Protein AF-A0A524P9Q2-F1 (afdb_monomer)

Structure (mmCIF, N/CA/C/O backbone):
data_AF-A0A524P9Q2-F1
#
_entry.id   AF-A0A524P9Q2-F1
#
loop_
_atom_site.group_PDB
_atom_site.id
_atom_site.type_symbol
_atom_site.label_atom_id
_atom_site.label_alt_id
_atom_site.label_comp_id
_atom_site.label_asym_id
_atom_site.label_entity_id
_atom_site.label_seq_id
_atom_site.pdbx_PDB_ins_code
_atom_site.Cartn_x
_atom_site.Cartn_y
_atom_site.Cartn_z
_atom_site.occupancy
_atom_site.B_iso_or_equiv
_atom_site.auth_seq_id
_atom_site.auth_comp_id
_atom_site.auth_asym_id
_atom_site.auth_atom_id
_atom_site.pdbx_PDB_model_num
ATOM 1 N N . PRO A 1 1 ? -9.887 -19.545 -2.417 1.00 78.69 1 PRO A N 1
ATOM 2 C CA . PRO A 1 1 ? -9.960 -19.548 -3.900 1.00 78.69 1 PRO A CA 1
ATOM 3 C C . PRO A 1 1 ? -8.885 -18.604 -4.446 1.00 78.69 1 PRO A C 1
ATOM 5 O O . PRO A 1 1 ? -8.629 -17.582 -3.814 1.00 78.69 1 PRO A O 1
ATOM 8 N N . LEU A 1 2 ? -8.235 -18.970 -5.552 1.00 91.75 2 LEU A N 1
ATOM 9 C CA . LEU A 1 2 ? -7.327 -18.085 -6.282 1.00 91.75 2 LEU A CA 1
ATOM 10 C C . LEU A 1 2 ? -8.099 -17.482 -7.450 1.00 91.75 2 LEU A C 1
ATOM 12 O O . LEU A 1 2 ? -8.771 -18.212 -8.173 1.00 91.75 2 LEU A O 1
ATOM 16 N N . GLU A 1 3 ? -7.975 -16.174 -7.633 1.00 94.44 3 GLU A N 1
ATOM 17 C CA . GLU A 1 3 ? -8.608 -15.474 -8.738 1.00 94.44 3 GLU A CA 1
ATOM 18 C C . GLU A 1 3 ? -7.619 -14.551 -9.427 1.00 94.44 3 GLU A C 1
ATOM 20 O O . GLU A 1 3 ? -6.845 -13.844 -8.778 1.00 94.44 3 GLU A O 1
ATOM 25 N N . VAL A 1 4 ? -7.644 -14.587 -10.755 1.00 96.25 4 VAL A N 1
ATOM 26 C CA . VAL A 1 4 ? -6.737 -13.836 -11.614 1.00 96.25 4 VAL A CA 1
ATOM 27 C C . VAL A 1 4 ? -7.559 -12.797 -12.363 1.00 96.25 4 VAL A C 1
ATOM 29 O O . VAL A 1 4 ? -8.517 -13.135 -13.051 1.00 96.25 4 VAL A O 1
ATOM 32 N N . ILE A 1 5 ? -7.183 -11.527 -12.216 1.00 96.12 5 ILE A N 1
ATOM 33 C CA . ILE A 1 5 ? -7.813 -10.410 -12.921 1.00 96.12 5 ILE A CA 1
ATOM 34 C C . ILE A 1 5 ? -6.785 -9.808 -13.865 1.00 96.12 5 ILE A C 1
ATOM 36 O O . ILE A 1 5 ? -5.793 -9.221 -13.426 1.00 96.12 5 ILE A O 1
ATOM 40 N N . GLU A 1 6 ? -7.043 -9.926 -15.160 1.00 96.38 6 GLU A N 1
ATOM 41 C CA . GLU A 1 6 ? -6.137 -9.456 -16.199 1.00 96.38 6 GLU A CA 1
ATOM 42 C C . GLU A 1 6 ? -6.603 -8.118 -16.771 1.00 96.38 6 GLU A C 1
ATOM 44 O O . GLU A 1 6 ? -7.793 -7.856 -16.954 1.00 96.38 6 GLU A O 1
ATOM 49 N N . HIS A 1 7 ? -5.647 -7.232 -17.051 1.00 96.06 7 HIS A N 1
ATOM 50 C CA . HIS A 1 7 ? -5.911 -6.025 -17.828 1.00 96.06 7 HIS A CA 1
ATOM 51 C C . HIS A 1 7 ? -5.459 -6.269 -19.267 1.00 96.06 7 HIS A C 1
ATOM 53 O O . HIS A 1 7 ? -4.338 -6.736 -19.455 1.00 96.06 7 HIS A O 1
ATOM 59 N N . PRO A 1 8 ? -6.247 -5.871 -20.283 1.00 95.62 8 PRO A N 1
ATOM 60 C CA . PRO A 1 8 ? -5.877 -6.078 -21.688 1.00 95.62 8 PRO A CA 1
ATOM 61 C C . PRO A 1 8 ? -4.611 -5.307 -22.090 1.00 95.62 8 PRO A C 1
ATOM 63 O O . PRO A 1 8 ? -3.964 -5.625 -23.080 1.00 95.62 8 PRO A O 1
ATOM 66 N N . VAL A 1 9 ? -4.252 -4.275 -21.321 1.00 95.38 9 VAL A N 1
ATOM 67 C CA . VAL A 1 9 ? -3.035 -3.481 -21.494 1.00 95.38 9 VAL A CA 1
ATOM 68 C C . VAL A 1 9 ? -2.403 -3.200 -20.134 1.00 95.38 9 VAL A C 1
ATOM 70 O O . VAL A 1 9 ? -3.097 -3.123 -19.119 1.00 95.38 9 VAL A O 1
ATOM 73 N N . ASN A 1 10 ? -1.087 -2.982 -20.094 1.00 93.50 10 ASN A N 1
ATOM 74 C CA . ASN A 1 10 ? -0.401 -2.610 -18.857 1.00 93.50 10 ASN A CA 1
ATOM 75 C C . ASN A 1 10 ? -0.833 -1.205 -18.393 1.00 93.50 10 ASN A C 1
ATOM 77 O O . ASN A 1 10 ? -0.477 -0.196 -19.001 1.00 93.50 10 ASN A O 1
ATOM 81 N N . ARG A 1 11 ? -1.579 -1.138 -17.284 1.00 92.88 11 ARG A N 1
ATOM 82 C CA . ARG A 1 11 ? -2.085 0.115 -16.688 1.00 92.88 11 ARG A CA 1
ATOM 83 C C . ARG A 1 11 ? -1.245 0.620 -15.508 1.00 92.88 11 ARG A C 1
ATOM 85 O O . ARG A 1 11 ? -1.635 1.593 -14.857 1.00 92.88 11 ARG A O 1
ATOM 92 N N . GLY A 1 12 ? -0.111 -0.019 -15.230 1.00 91.56 12 GLY A N 1
ATOM 93 C CA . GLY A 1 12 ? 0.761 0.273 -14.095 1.00 91.56 12 GLY A CA 1
ATOM 94 C C . GLY A 1 12 ? 0.307 -0.357 -12.773 1.00 91.56 12 GLY A C 1
ATOM 95 O O . GLY A 1 12 ? -0.855 -0.723 -12.585 1.00 91.56 12 GLY A O 1
ATOM 96 N N . VAL A 1 13 ? 1.253 -0.459 -11.833 1.00 91.19 13 VAL A N 1
ATOM 97 C CA . VAL A 1 13 ? 1.064 -1.128 -10.532 1.00 91.19 13 VAL A CA 1
ATOM 98 C C . VAL A 1 13 ? -0.076 -0.530 -9.701 1.00 91.19 13 VAL A C 1
ATOM 100 O O . VAL A 1 13 ? -0.860 -1.270 -9.119 1.00 91.19 13 VAL A O 1
ATOM 103 N N . GLY A 1 14 ? -0.239 0.794 -9.692 1.00 92.62 14 GLY A N 1
ATOM 104 C CA . GLY A 1 14 ? -1.321 1.451 -8.956 1.00 92.62 14 GLY A CA 1
ATOM 105 C C . GLY A 1 14 ? -2.706 1.087 -9.498 1.00 92.62 14 GLY A C 1
ATOM 106 O O . GLY A 1 14 ? -3.641 0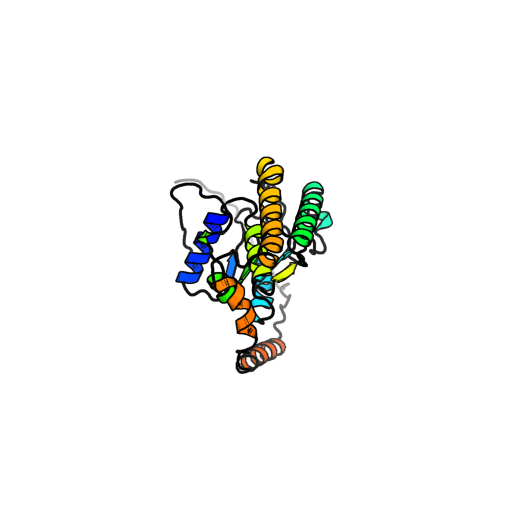.910 -8.716 1.00 92.62 14 GLY A O 1
ATOM 107 N N . SER A 1 15 ? -2.841 0.895 -10.816 1.00 94.44 15 SER A N 1
ATOM 108 C CA . SER A 1 15 ? -4.092 0.413 -11.426 1.00 94.44 15 SER A CA 1
ATOM 109 C C . SER A 1 15 ? -4.378 -1.051 -11.085 1.00 94.44 15 SER A C 1
ATOM 111 O O . SER A 1 15 ? -5.534 -1.403 -10.841 1.00 94.44 15 SER A O 1
ATOM 113 N N . ALA A 1 16 ? -3.347 -1.900 -11.048 1.00 95.19 16 ALA A N 1
ATOM 114 C CA . ALA A 1 16 ? -3.485 -3.302 -10.653 1.00 95.19 16 ALA A CA 1
ATOM 115 C C . ALA A 1 16 ? -3.962 -3.417 -9.195 1.00 95.19 16 ALA A C 1
ATOM 117 O O . ALA A 1 16 ? -4.980 -4.053 -8.928 1.00 95.19 16 ALA A O 1
ATOM 118 N N . ILE A 1 17 ? -3.316 -2.694 -8.271 1.00 94.62 17 ILE A N 1
ATOM 119 C CA . ILE A 1 17 ? -3.722 -2.653 -6.857 1.00 94.62 17 ILE A CA 1
ATOM 120 C C . ILE A 1 17 ? -5.132 -2.085 -6.691 1.00 94.62 17 ILE A C 1
ATOM 122 O O . ILE A 1 17 ? -5.939 -2.645 -5.957 1.00 94.62 17 ILE A O 1
ATOM 126 N N . THR A 1 18 ? -5.464 -1.017 -7.417 1.00 95.38 18 THR A N 1
ATOM 127 C CA . THR A 1 18 ? -6.823 -0.455 -7.435 1.00 95.38 18 THR A CA 1
ATOM 128 C C . THR A 1 18 ? -7.866 -1.502 -7.826 1.00 95.38 18 THR A C 1
ATOM 130 O O . THR A 1 18 ? -8.918 -1.598 -7.196 1.00 95.38 18 THR A O 1
ATOM 133 N N . THR A 1 19 ? -7.569 -2.307 -8.847 1.00 96.56 19 THR A N 1
ATOM 134 C CA . THR A 1 19 ? -8.470 -3.365 -9.317 1.00 96.56 19 THR A CA 1
ATOM 135 C C . THR A 1 19 ? -8.653 -4.437 -8.248 1.00 96.56 19 THR A C 1
ATOM 137 O O . THR A 1 19 ? -9.789 -4.753 -7.908 1.00 96.56 19 THR A O 1
ATOM 140 N N . GLY A 1 20 ? -7.561 -4.917 -7.643 1.00 95.62 20 GLY A N 1
ATOM 141 C CA . GLY A 1 20 ? -7.621 -5.897 -6.555 1.00 95.62 20 GLY A CA 1
ATOM 142 C C . GLY A 1 20 ? -8.386 -5.387 -5.328 1.00 95.62 20 GLY A C 1
ATOM 143 O O . GLY A 1 20 ? -9.218 -6.101 -4.777 1.00 95.62 20 GLY A O 1
ATOM 144 N N . CYS A 1 21 ? -8.187 -4.126 -4.933 1.00 95.06 21 CYS A N 1
ATOM 145 C CA . CYS A 1 21 ? -8.923 -3.517 -3.822 1.00 95.06 21 CYS A CA 1
ATOM 146 C C . CYS A 1 21 ? -10.428 -3.400 -4.105 1.00 95.06 21 CYS A C 1
ATOM 148 O O . CYS A 1 21 ? -11.240 -3.663 -3.218 1.00 95.06 21 CYS A O 1
ATOM 150 N N . ARG A 1 22 ? -10.811 -3.022 -5.331 1.00 95.25 22 ARG A N 1
ATOM 151 C CA . ARG A 1 22 ? -12.218 -2.985 -5.765 1.00 95.25 22 ARG A CA 1
ATOM 152 C C . ARG A 1 22 ? -12.836 -4.371 -5.789 1.00 95.25 22 ARG A C 1
ATOM 154 O O . ARG A 1 22 ? -13.966 -4.542 -5.343 1.00 95.25 22 ARG A O 1
ATOM 161 N N . TYR A 1 23 ? -12.078 -5.350 -6.261 1.00 96.19 23 TYR A N 1
ATOM 162 C CA . TYR A 1 23 ? -12.530 -6.724 -6.286 1.00 96.19 23 TYR A CA 1
ATOM 163 C C . TYR A 1 23 ? -12.756 -7.270 -4.870 1.00 96.19 23 TYR A C 1
ATOM 165 O O . TYR A 1 23 ? -13.844 -7.745 -4.553 1.00 96.19 23 TYR A O 1
ATOM 173 N N . ALA A 1 24 ? -11.801 -7.059 -3.962 1.00 95.06 24 ALA A N 1
ATOM 174 C CA . ALA A 1 24 ? -11.952 -7.419 -2.554 1.00 95.06 24 ALA A CA 1
ATOM 175 C C . ALA A 1 24 ? -13.161 -6.730 -1.889 1.00 95.06 24 ALA A C 1
ATOM 177 O O . ALA A 1 24 ? -13.838 -7.339 -1.063 1.00 95.06 24 ALA A O 1
ATOM 178 N N . LEU A 1 25 ? -13.463 -5.477 -2.257 1.00 93.56 25 LEU A N 1
ATOM 179 C CA . LEU A 1 25 ? -14.685 -4.794 -1.820 1.00 93.56 25 LEU A CA 1
ATOM 180 C C . LEU A 1 25 ? -15.955 -5.472 -2.345 1.00 93.56 25 LEU A C 1
ATOM 182 O O . LEU A 1 25 ? -16.906 -5.616 -1.580 1.00 93.56 25 LEU A O 1
ATOM 186 N N . SER A 1 26 ? -15.972 -5.902 -3.610 1.00 95.31 26 SER A N 1
ATOM 187 C CA . SER A 1 26 ? -17.121 -6.603 -4.202 1.00 95.31 26 SER A CA 1
ATOM 188 C C . SER A 1 26 ? -17.393 -7.961 -3.547 1.00 95.31 26 SER A C 1
ATOM 190 O O . SER A 1 26 ? -18.548 -8.343 -3.399 1.00 95.31 26 SER A O 1
ATOM 192 N N . LEU A 1 27 ? -16.346 -8.624 -3.046 1.00 95.62 27 LEU A N 1
ATOM 193 C CA . LEU A 1 27 ? -16.442 -9.845 -2.237 1.00 95.62 27 LEU A CA 1
ATOM 194 C C . LEU A 1 27 ? -16.864 -9.594 -0.782 1.00 95.62 27 LEU A C 1
ATOM 196 O O . LEU A 1 27 ? -17.034 -10.531 -0.009 1.00 95.62 27 LEU A O 1
ATOM 200 N N . GLY A 1 28 ? -16.987 -8.330 -0.380 1.00 95.25 28 GLY A N 1
ATOM 201 C CA . GLY A 1 28 ? -17.350 -7.950 0.975 1.00 95.25 28 GLY A CA 1
ATOM 202 C C . GLY A 1 28 ? -16.225 -8.067 2.008 1.00 95.25 28 GLY A C 1
ATOM 203 O O . GLY A 1 28 ? -16.514 -8.044 3.200 1.00 95.25 28 GLY A O 1
ATOM 204 N N . ALA A 1 29 ? -14.957 -8.145 1.590 1.00 96.12 29 ALA A N 1
ATOM 205 C CA . ALA A 1 29 ? -13.832 -8.399 2.489 1.00 96.12 29 ALA A CA 1
ATOM 206 C C . ALA A 1 29 ? -13.620 -7.288 3.540 1.00 96.12 29 ALA A C 1
ATOM 208 O O . ALA A 1 29 ? -13.353 -6.125 3.202 1.00 96.12 29 ALA A O 1
ATOM 209 N N . ASP A 1 30 ? -13.618 -7.664 4.821 1.00 96.38 30 ASP A N 1
ATOM 210 C CA . ASP A 1 30 ? -13.391 -6.747 5.947 1.00 96.38 30 ASP A CA 1
ATOM 211 C C . A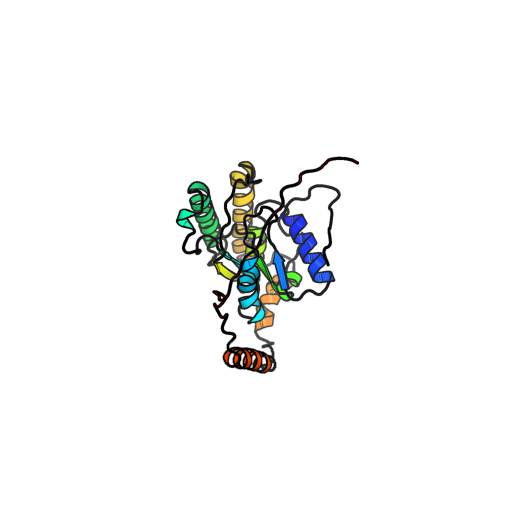SP A 1 30 ? -11.973 -6.174 5.971 1.00 96.38 30 ASP A C 1
ATOM 213 O O . ASP A 1 30 ? -11.768 -4.990 6.239 1.00 96.38 30 ASP A O 1
ATOM 217 N N . PHE A 1 31 ? -10.985 -6.979 5.591 1.00 97.38 31 PHE A N 1
ATOM 218 C CA . PHE A 1 31 ? -9.584 -6.582 5.510 1.00 97.38 31 PHE A CA 1
ATOM 219 C C . PHE A 1 31 ? -9.016 -6.954 4.143 1.00 97.38 31 PHE A C 1
ATOM 221 O O . PHE A 1 31 ? -9.429 -7.927 3.521 1.00 97.38 31 PHE A O 1
ATOM 228 N N . THR A 1 32 ? -8.090 -6.146 3.638 1.00 97.00 32 THR A N 1
ATOM 229 C CA . THR A 1 32 ? -7.342 -6.458 2.413 1.00 97.00 32 THR A CA 1
ATOM 230 C C . THR A 1 32 ? -5.888 -6.140 2.653 1.00 97.00 32 THR A C 1
ATOM 232 O O . THR A 1 32 ? -5.580 -5.062 3.161 1.00 97.00 32 THR A O 1
ATOM 235 N N . ALA A 1 33 ? -5.020 -7.064 2.262 1.00 96.81 33 ALA A N 1
ATOM 236 C CA . ALA A 1 33 ? -3.591 -6.844 2.211 1.00 96.81 33 ALA A CA 1
ATOM 237 C C . ALA A 1 33 ? -3.119 -6.769 0.759 1.00 96.81 33 ALA A C 1
ATOM 239 O O . ALA A 1 33 ? -3.685 -7.401 -0.131 1.00 96.81 33 ALA A O 1
ATOM 240 N N . VAL A 1 34 ? -2.083 -5.976 0.539 1.00 95.56 34 VAL A N 1
ATOM 241 C CA . VAL A 1 34 ? -1.361 -5.878 -0.722 1.00 95.56 34 VAL A CA 1
ATOM 242 C C . VAL A 1 34 ? 0.055 -6.343 -0.451 1.00 95.56 34 VAL A C 1
ATOM 244 O O . VAL A 1 34 ? 0.725 -5.793 0.420 1.00 95.56 34 VAL A O 1
ATOM 247 N N . MET A 1 35 ? 0.497 -7.338 -1.209 1.00 93.81 35 MET A N 1
ATOM 248 C CA . MET A 1 35 ? 1.850 -7.875 -1.175 1.00 93.81 35 MET A CA 1
ATOM 249 C C . MET A 1 35 ? 2.338 -7.993 -2.618 1.00 93.81 35 MET A C 1
ATOM 251 O O . MET A 1 35 ? 1.602 -8.465 -3.486 1.00 93.81 35 MET A O 1
ATOM 255 N N . ALA A 1 36 ? 3.544 -7.503 -2.896 1.00 88.75 36 ALA A N 1
ATOM 256 C CA . ALA A 1 36 ? 4.131 -7.612 -4.225 1.00 88.75 36 ALA A CA 1
ATOM 257 C C . ALA A 1 36 ? 4.572 -9.059 -4.495 1.00 88.75 36 ALA A C 1
ATOM 259 O O . ALA A 1 36 ? 5.037 -9.751 -3.594 1.00 88.75 36 ALA A O 1
ATOM 260 N N . ALA A 1 37 ? 4.453 -9.497 -5.749 1.00 86.12 37 ALA A N 1
ATOM 261 C CA . ALA A 1 37 ? 4.836 -10.844 -6.176 1.00 86.12 37 ALA A CA 1
ATOM 262 C C . ALA A 1 37 ? 6.330 -10.969 -6.553 1.00 86.12 37 ALA A C 1
ATOM 264 O O . ALA A 1 37 ? 6.707 -11.899 -7.253 1.00 86.12 37 ALA A O 1
ATOM 265 N N . ASP A 1 38 ? 7.177 -10.027 -6.126 1.00 83.50 38 ASP A N 1
ATOM 266 C CA . ASP A 1 38 ? 8.617 -9.982 -6.432 1.00 83.50 38 ASP A CA 1
ATOM 267 C C . ASP A 1 38 ? 9.489 -10.653 -5.358 1.00 83.50 38 ASP A C 1
ATOM 269 O O . ASP A 1 38 ? 10.688 -10.403 -5.292 1.00 83.50 38 ASP A O 1
ATOM 273 N N . GLY A 1 39 ? 8.876 -11.428 -4.458 1.00 82.19 39 GLY A N 1
ATOM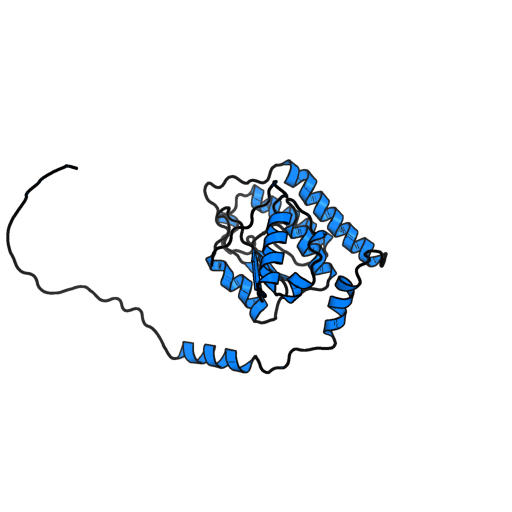 274 C CA . GLY A 1 39 ? 9.582 -12.176 -3.417 1.00 82.19 39 GLY A CA 1
ATOM 275 C C . GLY A 1 39 ? 10.245 -11.323 -2.328 1.00 82.19 39 GLY A C 1
ATOM 276 O O . GLY A 1 39 ? 10.901 -11.881 -1.455 1.00 82.19 39 GLY A O 1
ATOM 277 N N . GLN A 1 40 ? 10.083 -9.992 -2.327 1.00 83.06 40 GLN A N 1
ATOM 278 C CA . GLN A 1 40 ? 10.791 -9.105 -1.386 1.00 83.06 40 GLN A CA 1
ATOM 279 C C . GLN A 1 40 ? 10.087 -8.913 -0.034 1.00 83.06 40 GLN A C 1
ATOM 281 O O . GLN A 1 40 ? 10.603 -8.211 0.844 1.00 83.06 40 GLN A O 1
ATOM 286 N N . MET A 1 41 ? 8.901 -9.499 0.131 1.0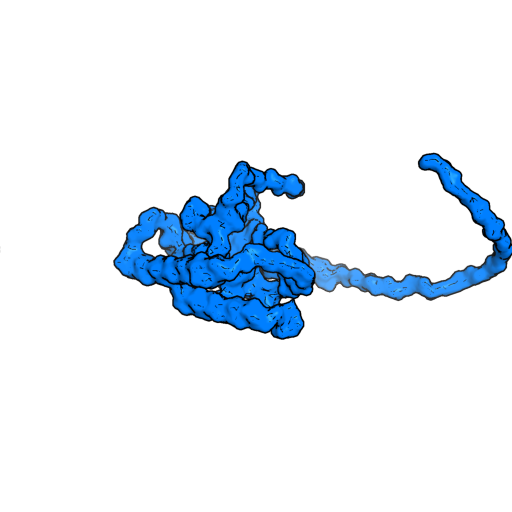0 87.75 41 MET A N 1
ATOM 287 C CA . MET A 1 41 ? 8.040 -9.369 1.307 1.00 87.75 41 MET A CA 1
ATOM 288 C C . MET A 1 41 ? 7.779 -10.756 1.892 1.00 87.75 41 MET A C 1
ATOM 290 O O . MET A 1 41 ? 7.359 -11.646 1.157 1.00 87.75 41 MET A O 1
ATOM 294 N N . ASP A 1 42 ? 8.016 -10.938 3.193 1.00 90.38 42 ASP A N 1
ATOM 295 C CA . ASP A 1 42 ? 7.764 -12.213 3.873 1.00 90.38 42 ASP A CA 1
ATOM 296 C C . ASP A 1 42 ? 6.251 -12.382 4.136 1.00 90.38 42 ASP A C 1
ATOM 298 O O . ASP A 1 42 ? 5.662 -11.596 4.889 1.00 90.38 42 ASP A O 1
ATOM 302 N N . PRO A 1 43 ? 5.573 -13.392 3.555 1.00 91.88 43 PRO A N 1
ATOM 303 C CA . PRO A 1 43 ? 4.149 -13.622 3.805 1.00 91.88 43 PRO A CA 1
ATOM 304 C C . PRO A 1 43 ? 3.834 -13.867 5.289 1.00 91.88 43 PRO A C 1
ATOM 306 O O . PRO A 1 43 ? 2.716 -13.599 5.733 1.00 91.88 43 PRO A O 1
ATOM 309 N N . SER A 1 44 ? 4.823 -14.314 6.070 1.00 94.19 44 SER A N 1
ATOM 310 C CA . SER A 1 44 ? 4.702 -14.565 7.510 1.00 94.19 44 SER A CA 1
ATOM 311 C C . SER A 1 44 ? 4.488 -13.289 8.328 1.00 94.19 44 SER A C 1
ATOM 313 O O . SER A 1 44 ? 4.041 -13.377 9.469 1.00 94.19 44 SER A O 1
ATOM 315 N N . ASP A 1 45 ? 4.743 -12.108 7.754 1.00 94.19 45 ASP A N 1
ATOM 316 C CA . ASP A 1 45 ? 4.476 -10.821 8.404 1.00 94.19 45 ASP A CA 1
ATOM 317 C C . ASP A 1 45 ? 2.993 -10.407 8.320 1.00 94.19 45 ASP A C 1
ATOM 319 O O . ASP A 1 45 ? 2.558 -9.523 9.061 1.00 94.19 45 ASP A O 1
ATOM 323 N N . LEU A 1 46 ? 2.175 -11.047 7.468 1.00 96.25 46 LEU A N 1
ATOM 324 C CA . LEU A 1 46 ? 0.764 -10.681 7.272 1.00 96.25 46 LEU A CA 1
ATOM 325 C C . LEU A 1 46 ? -0.041 -10.599 8.586 1.00 96.25 46 LEU A C 1
ATOM 327 O O . LEU A 1 46 ? -0.767 -9.614 8.767 1.00 96.25 46 LEU A O 1
ATOM 331 N N . PRO A 1 47 ? 0.074 -11.555 9.535 1.00 97.12 47 PRO A N 1
ATOM 332 C CA . PRO A 1 47 ? -0.622 -11.463 10.817 1.00 97.12 47 PRO A CA 1
ATOM 333 C C . PRO A 1 47 ? -0.260 -10.200 11.608 1.00 97.12 47 PRO A C 1
ATOM 335 O O . PRO A 1 47 ? -1.139 -9.586 12.214 1.00 97.12 47 PRO A O 1
ATOM 338 N N . ALA A 1 48 ? 1.005 -9.766 11.564 1.00 95.88 48 ALA A N 1
ATOM 339 C CA . ALA A 1 48 ? 1.457 -8.555 12.243 1.00 95.88 48 ALA A CA 1
ATOM 340 C C . ALA A 1 48 ? 0.868 -7.287 11.605 1.00 95.88 48 ALA A C 1
ATOM 342 O O . ALA A 1 48 ? 0.514 -6.352 12.325 1.00 95.88 48 ALA A O 1
ATOM 343 N N . LEU A 1 49 ? 0.692 -7.259 10.276 1.00 96.25 49 LEU A N 1
ATOM 344 C CA . LEU A 1 49 ? -0.001 -6.155 9.603 1.00 96.25 49 LEU A CA 1
ATOM 345 C C . LEU A 1 49 ? -1.501 -6.112 9.935 1.00 96.25 49 LEU A C 1
ATOM 347 O O . LEU A 1 49 ? -2.080 -5.029 10.026 1.00 96.25 49 LEU A O 1
ATOM 351 N N . LEU A 1 50 ? -2.149 -7.269 10.092 1.00 97.69 50 LEU A N 1
ATOM 352 C CA . LEU A 1 50 ? -3.588 -7.346 10.362 1.00 97.69 50 LEU A CA 1
ATOM 353 C C . LEU A 1 50 ? -3.943 -7.048 11.823 1.00 97.69 50 LEU A C 1
ATOM 355 O O . LEU A 1 50 ? -5.006 -6.481 12.076 1.00 97.69 50 LEU A O 1
ATOM 359 N N . ALA A 1 51 ? -3.073 -7.382 12.780 1.00 97.44 51 ALA A N 1
ATOM 360 C CA . ALA A 1 51 ? -3.374 -7.262 14.208 1.00 97.44 51 ALA A CA 1
ATOM 361 C C . ALA A 1 51 ? -3.865 -5.857 14.638 1.00 97.44 51 ALA A C 1
ATOM 363 O O . ALA A 1 51 ? -4.917 -5.785 15.279 1.00 97.44 51 ALA A O 1
ATOM 364 N N . PRO A 1 52 ? -3.234 -4.729 14.236 1.00 96.69 52 PRO A N 1
ATOM 365 C CA . PRO A 1 52 ? -3.723 -3.396 14.603 1.00 96.69 52 PRO A CA 1
ATOM 366 C C . PRO A 1 52 ? -5.063 -3.027 13.952 1.00 96.69 52 PRO A C 1
ATOM 368 O O . PRO A 1 52 ? -5.797 -2.191 14.481 1.00 96.69 52 PRO A O 1
ATOM 371 N N . LEU A 1 53 ? -5.391 -3.619 12.797 1.00 96.88 53 LEU A N 1
ATOM 372 C CA . LEU A 1 53 ? -6.678 -3.405 12.129 1.00 96.88 53 LEU A CA 1
ATOM 373 C C . LEU A 1 53 ? -7.795 -4.154 12.858 1.00 96.88 53 LEU A C 1
ATOM 375 O O . LEU A 1 53 ? -8.852 -3.579 13.104 1.00 96.88 53 LEU A O 1
ATOM 379 N N . ILE A 1 54 ? -7.537 -5.410 13.236 1.00 97.00 54 ILE A N 1
ATOM 380 C CA . ILE A 1 54 ? -8.475 -6.264 13.978 1.00 97.00 54 ILE A CA 1
ATOM 381 C C . ILE A 1 54 ? -8.741 -5.686 15.372 1.00 97.00 54 ILE A C 1
ATOM 383 O O . ILE A 1 54 ? -9.888 -5.619 15.801 1.00 97.00 54 ILE A O 1
ATOM 387 N N . ALA A 1 55 ? -7.703 -5.187 16.049 1.00 96.62 55 ALA A N 1
ATOM 388 C CA . ALA A 1 55 ? -7.831 -4.502 17.337 1.00 96.62 55 ALA A CA 1
ATOM 389 C C . ALA A 1 55 ? -8.538 -3.132 17.237 1.00 96.62 55 ALA A C 1
ATOM 391 O O . ALA A 1 55 ? -8.818 -2.492 18.250 1.00 96.62 55 ALA A O 1
ATOM 392 N N . GLY A 1 56 ? -8.819 -2.653 16.019 1.00 94.62 56 GLY A N 1
ATOM 393 C CA . GLY A 1 56 ? -9.435 -1.353 15.788 1.00 94.62 56 GLY A CA 1
ATOM 394 C C . GLY A 1 56 ? -8.526 -0.176 16.143 1.00 94.62 56 GLY A C 1
ATOM 395 O O . GLY A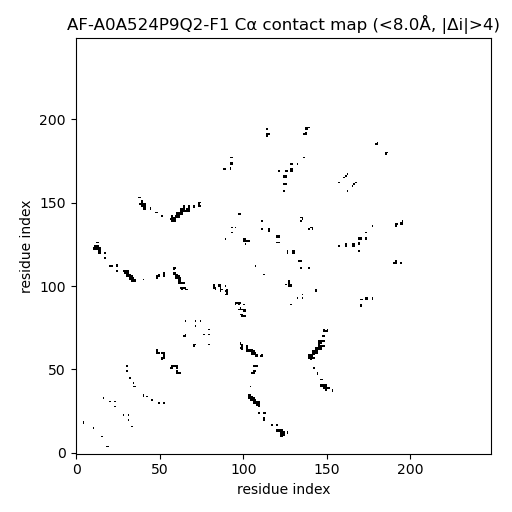 1 56 ? -9.030 0.929 16.336 1.00 94.62 56 GLY A O 1
ATOM 396 N N . GLU A 1 57 ? -7.209 -0.380 16.218 1.00 94.19 57 GLU A N 1
ATOM 397 C CA . GLU A 1 57 ? -6.196 0.630 16.554 1.00 94.19 57 GLU A CA 1
ATOM 398 C C . GLU A 1 57 ? -5.761 1.452 15.335 1.00 94.19 57 GLU A C 1
ATOM 400 O O . GLU A 1 57 ? -5.417 2.628 15.463 1.00 94.19 57 GLU A O 1
ATOM 405 N N . ALA A 1 58 ? -5.819 0.853 14.145 1.00 94.88 58 ALA A N 1
ATOM 406 C CA . ALA A 1 58 ? -5.454 1.479 12.881 1.00 94.88 58 ALA A CA 1
ATOM 407 C C . ALA A 1 58 ? -6.556 1.307 11.827 1.00 94.88 58 ALA A C 1
ATOM 409 O O . ALA A 1 58 ? -7.376 0.393 11.890 1.00 94.88 58 ALA A O 1
ATOM 410 N N . ASP A 1 59 ? -6.562 2.197 10.836 1.00 93.56 59 ASP A N 1
ATOM 411 C CA . ASP A 1 59 ? -7.422 2.088 9.653 1.00 93.56 59 ASP A CA 1
ATOM 412 C C . ASP A 1 59 ? -6.633 1.605 8.423 1.00 93.56 59 ASP A C 1
ATOM 414 O O . ASP A 1 59 ? -7.192 0.996 7.503 1.00 93.56 59 ASP A O 1
ATOM 418 N N . TYR A 1 60 ? -5.322 1.849 8.437 1.00 94.62 60 TYR A N 1
ATOM 419 C CA . TYR A 1 60 ? -4.355 1.429 7.436 1.00 94.62 60 TYR A CA 1
ATOM 420 C C . TYR A 1 60 ? -3.033 1.088 8.128 1.00 94.62 60 TYR A C 1
ATOM 422 O O . TYR A 1 60 ? -2.513 1.884 8.913 1.00 94.62 60 TYR A O 1
ATOM 430 N N . VAL A 1 61 ? -2.482 -0.082 7.835 1.00 95.31 61 VAL A N 1
ATOM 431 C CA . VAL A 1 61 ? -1.202 -0.552 8.365 1.00 95.31 61 VAL A CA 1
ATOM 432 C C . VAL A 1 61 ? -0.219 -0.696 7.219 1.00 95.31 61 VAL A C 1
ATOM 434 O O . VAL A 1 61 ? -0.544 -1.239 6.163 1.00 95.31 61 VAL A O 1
ATOM 437 N N . LYS A 1 62 ? 0.991 -0.189 7.423 1.00 93.81 62 LYS A N 1
ATOM 438 C CA . LYS A 1 62 ? 2.056 -0.177 6.430 1.00 93.81 62 LYS A CA 1
ATOM 439 C C . LYS A 1 62 ? 3.278 -0.878 6.994 1.00 93.81 62 LYS A C 1
ATOM 441 O O . LYS A 1 62 ? 3.757 -0.517 8.067 1.00 93.81 62 LYS A O 1
ATOM 446 N N . GLY A 1 63 ? 3.835 -1.809 6.234 1.00 91.56 63 GLY A N 1
ATOM 447 C CA . GLY A 1 63 ? 5.122 -2.394 6.559 1.00 91.56 63 GLY A CA 1
ATOM 448 C C . GLY A 1 63 ? 6.210 -1.323 6.664 1.00 91.56 63 GLY A C 1
ATOM 449 O O . GLY A 1 63 ? 6.181 -0.296 5.975 1.00 91.56 63 GLY A O 1
ATOM 450 N N . ASN A 1 64 ? 7.172 -1.554 7.540 1.00 89.06 64 ASN A N 1
ATOM 451 C CA . ASN A 1 64 ? 8.365 -0.748 7.686 1.00 89.06 64 ASN A CA 1
ATOM 452 C C . ASN A 1 64 ? 9.594 -1.654 7.692 1.00 89.06 64 ASN A C 1
ATOM 454 O O . ASN A 1 64 ? 9.860 -2.352 8.668 1.00 89.06 64 ASN A O 1
ATOM 458 N N . ARG A 1 65 ? 10.353 -1.629 6.594 1.00 83.81 65 ARG A N 1
ATOM 459 C CA . ARG A 1 65 ? 11.584 -2.41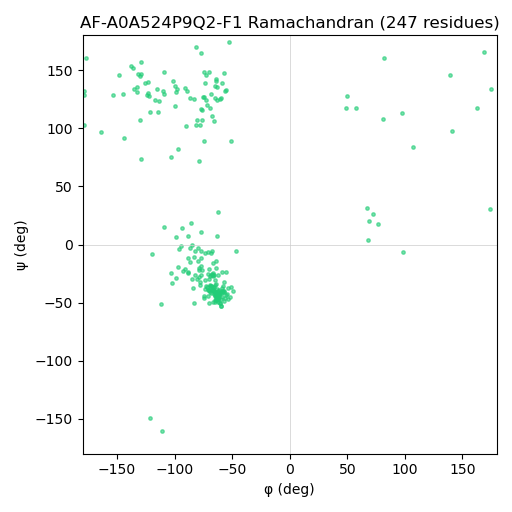8 6.474 1.00 83.81 65 ARG A CA 1
ATOM 460 C C . ARG A 1 65 ? 12.751 -1.776 7.211 1.00 83.81 65 ARG A C 1
ATOM 462 O O . ARG A 1 65 ? 13.717 -2.467 7.497 1.00 83.81 65 ARG A O 1
ATOM 469 N N . LEU A 1 66 ? 12.697 -0.469 7.475 1.00 79.00 66 LEU A N 1
ATOM 470 C CA . LEU A 1 66 ? 13.785 0.284 8.106 1.00 79.00 66 LEU A CA 1
ATOM 471 C C . LEU A 1 66 ? 13.837 0.071 9.622 1.00 79.00 66 LEU A C 1
ATOM 473 O O . LEU A 1 66 ? 14.925 0.115 10.187 1.00 79.00 66 LEU A O 1
ATOM 477 N N . ASP A 1 67 ? 12.695 -0.218 10.248 1.00 80.81 67 ASP A N 1
ATOM 478 C CA . ASP A 1 67 ? 12.605 -0.533 11.683 1.00 80.81 67 ASP A CA 1
ATOM 479 C C . ASP A 1 67 ? 12.884 -2.017 11.980 1.00 80.81 67 ASP A C 1
ATOM 481 O O . ASP A 1 67 ? 12.851 -2.440 13.135 1.00 80.81 67 ASP A O 1
ATOM 485 N N . TRP A 1 68 ? 13.155 -2.835 10.956 1.00 78.81 68 TRP A N 1
ATOM 486 C CA . TRP A 1 68 ? 13.519 -4.229 11.178 1.00 78.81 68 TRP A CA 1
ATOM 487 C C . TRP A 1 68 ? 14.906 -4.308 11.847 1.00 78.81 68 TRP A C 1
ATOM 489 O O . TRP A 1 68 ? 15.859 -3.736 11.311 1.00 78.81 68 TRP A O 1
ATOM 499 N N . PRO A 1 69 ? 15.085 -5.053 12.958 1.00 71.38 69 PRO A N 1
ATOM 500 C CA . PRO A 1 69 ? 16.345 -5.078 13.716 1.00 71.38 69 PRO A CA 1
ATOM 501 C C . PRO A 1 69 ? 17.600 -5.442 12.900 1.00 71.38 69 PRO A C 1
ATOM 503 O O . PRO A 1 69 ? 18.711 -5.062 13.260 1.00 71.38 69 PRO A O 1
ATOM 506 N N . ALA A 1 70 ? 17.436 -6.153 11.778 1.00 68.44 70 ALA A N 1
ATOM 507 C CA . ALA A 1 70 ? 18.516 -6.537 10.863 1.00 68.44 70 ALA A CA 1
ATOM 508 C C . ALA A 1 70 ? 18.491 -5.794 9.506 1.00 68.44 70 ALA A C 1
ATOM 510 O O . ALA A 1 70 ? 19.143 -6.224 8.548 1.00 68.44 70 ALA A O 1
ATOM 511 N N . ALA A 1 71 ? 17.741 -4.693 9.389 1.00 63.72 71 ALA A N 1
ATOM 512 C CA . ALA A 1 71 ? 17.569 -3.942 8.142 1.00 63.72 71 ALA A CA 1
ATOM 513 C C . ALA A 1 71 ? 18.895 -3.430 7.562 1.00 63.72 71 ALA A C 1
ATOM 515 O O . ALA A 1 71 ? 19.125 -3.524 6.357 1.00 63.72 71 ALA A O 1
ATOM 516 N N . SER A 1 72 ? 19.792 -2.935 8.421 1.00 58.84 72 SER A N 1
ATOM 517 C CA . SER A 1 72 ? 21.088 -2.366 8.022 1.00 58.84 72 SER A CA 1
ATOM 518 C C . SER A 1 72 ? 22.057 -3.390 7.425 1.00 58.84 72 SER A C 1
ATOM 520 O O . SER A 1 72 ? 22.925 -3.014 6.645 1.00 58.84 72 SER A O 1
ATOM 522 N N . LYS A 1 73 ? 21.905 -4.679 7.762 1.00 60.69 73 LYS A N 1
ATOM 523 C CA . LYS A 1 73 ? 22.754 -5.771 7.254 1.00 60.69 73 LYS A CA 1
ATOM 524 C C . LYS A 1 73 ? 22.189 -6.446 6.005 1.00 60.69 73 LYS A C 1
ATOM 526 O O . LYS A 1 73 ? 22.934 -7.074 5.266 1.00 60.69 73 LYS A O 1
ATOM 531 N N . SER A 1 74 ? 20.880 -6.348 5.793 1.00 63.81 74 SER A N 1
ATOM 532 C CA . SER A 1 74 ? 20.174 -7.031 4.704 1.00 63.81 74 SER A CA 1
ATOM 533 C C . SER A 1 74 ? 19.912 -6.120 3.502 1.00 63.81 74 SER A C 1
ATOM 535 O O . SER A 1 74 ? 19.878 -6.602 2.373 1.00 63.81 74 SER A O 1
ATOM 537 N N . MET A 1 75 ? 19.761 -4.806 3.709 1.00 70.69 75 MET A N 1
ATOM 538 C CA . MET A 1 75 ? 19.429 -3.857 2.646 1.00 70.69 75 MET A CA 1
ATOM 539 C C . MET A 1 75 ? 20.676 -3.289 1.947 1.00 70.69 75 MET A C 1
ATOM 541 O O . MET A 1 75 ? 21.564 -2.766 2.621 1.00 70.69 75 MET A O 1
ATOM 545 N N . PRO A 1 76 ? 20.728 -3.267 0.598 1.00 74.31 76 PRO A N 1
ATOM 546 C CA . PRO A 1 76 ? 21.767 -2.540 -0.125 1.00 74.31 76 PRO A CA 1
ATOM 547 C C . PRO A 1 76 ? 21.804 -1.061 0.285 1.00 74.31 76 PRO A C 1
ATOM 549 O O . PRO A 1 76 ? 20.765 -0.394 0.295 1.00 74.31 76 PRO A O 1
ATOM 552 N N . TRP A 1 77 ? 22.995 -0.525 0.567 1.00 74.06 77 TRP A N 1
ATOM 553 C CA . TRP A 1 77 ? 23.174 0.818 1.143 1.00 74.06 77 TRP A CA 1
ATOM 554 C C . TRP A 1 77 ? 22.476 1.937 0.348 1.00 74.06 77 TRP A C 1
ATOM 556 O O . TRP A 1 77 ? 21.881 2.841 0.930 1.00 74.06 77 TRP A O 1
ATOM 566 N N . HIS A 1 78 ? 22.475 1.852 -0.986 1.00 72.38 78 HIS A N 1
ATOM 567 C CA . HIS A 1 78 ? 21.832 2.839 -1.856 1.00 72.38 78 HIS A CA 1
ATOM 568 C C . HIS A 1 78 ? 20.299 2.795 -1.746 1.00 72.38 78 HIS A C 1
ATOM 570 O O . HIS A 1 78 ? 19.644 3.835 -1.807 1.00 72.38 78 HIS A O 1
ATOM 576 N N . ARG A 1 79 ? 19.710 1.604 -1.541 1.00 73.00 79 ARG A N 1
ATOM 577 C CA . ARG A 1 79 ? 18.268 1.453 -1.283 1.00 73.00 79 ARG A CA 1
ATOM 578 C C . ARG A 1 79 ? 17.910 1.963 0.101 1.00 73.00 79 ARG A C 1
ATOM 580 O O . ARG A 1 79 ? 16.886 2.621 0.243 1.00 73.00 79 ARG A O 1
ATOM 587 N N . TRP A 1 80 ? 18.761 1.703 1.089 1.00 74.75 80 TRP A N 1
ATOM 588 C CA . TRP A 1 80 ? 18.586 2.225 2.440 1.00 74.75 80 TRP A CA 1
ATOM 589 C C . TRP A 1 80 ? 18.587 3.759 2.440 1.00 74.75 80 TRP A C 1
ATOM 591 O O . TRP A 1 80 ? 17.630 4.371 2.914 1.00 74.75 80 TRP A O 1
ATOM 601 N N . LEU A 1 81 ? 19.585 4.383 1.804 1.00 77.31 81 LEU A N 1
ATOM 602 C CA . LEU A 1 81 ? 19.680 5.840 1.676 1.00 77.31 81 LEU A CA 1
ATOM 603 C C . LEU A 1 81 ? 18.496 6.430 0.897 1.00 77.31 81 LEU A C 1
ATOM 605 O O . LEU A 1 81 ? 17.882 7.396 1.346 1.00 77.31 81 LEU A O 1
ATOM 609 N N . GLY A 1 82 ? 18.144 5.833 -0.246 1.00 77.50 82 GLY A N 1
ATOM 610 C CA . GLY A 1 82 ? 17.002 6.265 -1.049 1.00 77.50 82 GLY A CA 1
ATOM 611 C C . GLY A 1 82 ? 15.685 6.184 -0.275 1.00 77.50 82 GLY A C 1
ATOM 612 O O . GLY A 1 82 ? 14.925 7.151 -0.254 1.00 77.50 82 GLY A O 1
ATOM 613 N N . ASN A 1 83 ? 15.430 5.070 0.417 1.00 77.00 83 ASN A N 1
ATOM 614 C CA . ASN A 1 83 ? 14.232 4.898 1.239 1.00 77.00 83 ASN A CA 1
ATOM 615 C C . ASN A 1 83 ? 14.171 5.929 2.367 1.00 77.00 83 ASN A C 1
ATOM 617 O O . ASN A 1 83 ? 13.111 6.521 2.569 1.00 77.00 83 ASN A O 1
ATOM 621 N N . HIS A 1 84 ? 15.282 6.196 3.059 1.00 78.50 84 HIS A N 1
ATOM 622 C CA . HIS A 1 84 ? 15.338 7.245 4.082 1.00 78.50 84 HIS A CA 1
ATOM 623 C C . HIS A 1 84 ? 15.062 8.628 3.502 1.00 78.50 84 HIS A C 1
ATOM 625 O O . HIS A 1 84 ? 14.227 9.355 4.041 1.00 78.50 84 HIS A O 1
ATOM 631 N N . LEU A 1 85 ? 15.690 8.981 2.377 1.00 82.12 85 LEU A N 1
ATOM 632 C CA . LEU A 1 85 ? 15.480 10.267 1.713 1.00 82.12 85 LEU A CA 1
ATOM 633 C C . LEU A 1 85 ? 14.013 10.449 1.303 1.00 82.12 85 LEU A C 1
ATOM 635 O O . LEU A 1 85 ? 13.381 11.431 1.694 1.00 82.12 85 LEU A O 1
ATOM 639 N N . PHE A 1 86 ? 13.440 9.491 0.570 1.00 77.94 86 PHE A N 1
ATOM 640 C CA . PHE A 1 86 ? 12.051 9.579 0.113 1.00 77.94 86 PHE A CA 1
ATOM 641 C C . PHE A 1 86 ? 11.050 9.536 1.262 1.00 77.94 86 PHE A C 1
ATOM 643 O O . PHE A 1 86 ? 10.057 10.267 1.228 1.00 77.94 86 PHE A O 1
ATOM 650 N N . SER A 1 87 ? 11.312 8.747 2.303 1.00 80.19 87 SER A N 1
ATOM 651 C CA . SER A 1 87 ? 10.456 8.712 3.491 1.00 80.19 87 SER A CA 1
ATOM 652 C C . SER A 1 87 ? 10.517 10.028 4.254 1.00 80.19 87 SER A C 1
ATOM 654 O O . SER A 1 87 ? 9.482 10.537 4.673 1.00 80.19 87 SER A O 1
ATOM 656 N N . SER A 1 88 ? 11.695 10.646 4.353 1.00 80.62 88 SER A N 1
ATOM 657 C CA . SER A 1 88 ? 11.884 11.964 4.962 1.00 80.62 88 SER A CA 1
ATOM 658 C C . SER A 1 88 ? 11.171 13.070 4.173 1.00 80.62 88 SER A C 1
ATOM 660 O O . SER A 1 88 ? 10.473 13.902 4.756 1.00 80.62 88 SER A O 1
ATOM 662 N N . LEU A 1 89 ? 11.274 13.056 2.839 1.00 81.25 89 LEU A N 1
ATOM 663 C CA . LEU A 1 89 ? 10.538 13.972 1.960 1.00 81.25 89 LEU A CA 1
ATOM 664 C C . LEU A 1 89 ? 9.026 13.779 2.091 1.00 81.25 89 LEU A C 1
ATOM 666 O O . LEU A 1 89 ? 8.296 14.753 2.247 1.00 81.25 89 LEU A O 1
ATOM 670 N N . THR A 1 90 ? 8.557 12.531 2.101 1.00 77.38 90 THR A N 1
ATOM 671 C CA . THR A 1 90 ? 7.132 12.203 2.253 1.00 77.38 90 THR A CA 1
ATOM 672 C C . THR A 1 90 ? 6.611 12.625 3.626 1.00 77.38 90 THR A C 1
ATOM 674 O O . THR A 1 90 ? 5.556 13.246 3.719 1.00 77.38 90 THR A O 1
ATOM 677 N N . ARG A 1 91 ? 7.368 12.371 4.700 1.00 82.69 91 ARG A N 1
ATOM 678 C CA . ARG A 1 91 ? 7.053 12.814 6.065 1.00 82.69 91 ARG A CA 1
ATOM 679 C C . ARG A 1 91 ? 6.890 14.322 6.139 1.00 82.69 91 ARG A C 1
ATOM 681 O O . ARG A 1 91 ? 5.889 14.787 6.672 1.00 82.69 91 ARG A O 1
ATOM 688 N N . ARG A 1 92 ? 7.832 15.089 5.580 1.00 81.19 92 ARG A N 1
ATOM 689 C CA . ARG A 1 92 ? 7.729 16.558 5.531 1.00 81.19 92 ARG A CA 1
ATOM 690 C C . ARG A 1 92 ? 6.548 17.006 4.676 1.00 81.19 92 ARG A C 1
ATOM 692 O O . ARG A 1 92 ? 5.779 17.861 5.111 1.00 81.19 92 ARG A O 1
ATOM 699 N N . ALA A 1 93 ? 6.363 16.386 3.511 1.00 78.06 93 ALA A N 1
ATOM 700 C CA . ALA A 1 93 ? 5.275 16.702 2.597 1.00 78.06 93 ALA A CA 1
ATOM 701 C C . ALA A 1 93 ? 3.901 16.518 3.257 1.00 78.06 93 ALA A C 1
ATOM 703 O O . ALA A 1 93 ? 3.045 17.397 3.174 1.00 78.06 93 ALA A O 1
ATOM 704 N N . LEU A 1 94 ? 3.720 15.409 3.974 1.00 73.81 94 LEU A N 1
ATOM 705 C CA . LEU A 1 94 ? 2.451 15.021 4.589 1.00 73.81 94 LEU A CA 1
ATOM 706 C C . LEU A 1 94 ? 2.270 15.523 6.025 1.00 73.81 94 LEU A C 1
ATOM 708 O O . LEU A 1 94 ? 1.141 15.598 6.491 1.00 73.81 94 LEU A O 1
ATOM 712 N N . GLY A 1 95 ? 3.352 15.865 6.728 1.00 71.62 95 GLY A N 1
ATOM 713 C CA . GLY A 1 95 ? 3.311 16.171 8.163 1.00 71.62 95 GLY A CA 1
ATOM 714 C C . GLY A 1 95 ? 2.976 14.938 8.999 1.00 71.62 95 GLY A C 1
ATOM 715 O O . GLY A 1 95 ? 2.305 15.052 10.016 1.00 71.62 95 GLY A O 1
ATOM 716 N N . ALA A 1 96 ? 3.385 13.759 8.528 1.00 70.50 96 ALA A N 1
ATOM 717 C CA . ALA A 1 96 ? 2.943 12.466 9.037 1.00 70.50 96 ALA A CA 1
ATOM 718 C C . ALA A 1 96 ? 4.130 11.620 9.487 1.00 70.50 96 ALA A C 1
ATOM 720 O O . ALA A 1 96 ? 5.138 11.563 8.783 1.00 70.50 96 ALA A O 1
ATOM 721 N N . ASN A 1 97 ? 3.995 10.901 10.602 1.00 72.12 97 ASN A N 1
ATOM 722 C CA . ASN A 1 97 ? 5.055 10.028 11.097 1.00 72.12 97 ASN A CA 1
ATOM 723 C C . ASN A 1 97 ? 5.111 8.694 10.329 1.00 72.12 97 ASN A C 1
ATOM 725 O O . ASN A 1 97 ? 4.700 7.653 10.827 1.00 72.12 97 ASN A O 1
ATOM 729 N N . VAL A 1 98 ? 5.565 8.755 9.076 1.00 76.75 98 VAL A N 1
ATOM 730 C CA . VAL A 1 98 ? 5.751 7.593 8.196 1.00 76.75 98 VAL A CA 1
ATOM 731 C C . VAL A 1 98 ? 7.245 7.360 8.029 1.00 76.75 98 VAL A C 1
ATOM 733 O O . VAL A 1 98 ? 7.993 8.295 7.717 1.00 76.75 98 VAL A O 1
ATOM 736 N N . HIS A 1 99 ? 7.690 6.126 8.247 1.00 78.69 99 HIS A N 1
ATOM 737 C CA . HIS A 1 99 ? 9.110 5.786 8.300 1.00 78.69 99 HIS A CA 1
ATOM 738 C C . HIS A 1 99 ? 9.639 5.109 7.029 1.00 78.69 99 HIS A C 1
ATOM 740 O O . HIS A 1 99 ? 10.753 5.428 6.638 1.00 78.69 99 HIS A O 1
ATOM 746 N N . ASP A 1 100 ? 8.836 4.304 6.322 1.00 81.06 100 ASP A N 1
ATOM 747 C CA . ASP A 1 100 ? 9.209 3.660 5.039 1.00 81.06 100 ASP A CA 1
ATOM 748 C C . ASP A 1 100 ? 8.143 3.893 3.955 1.00 81.06 100 ASP A C 1
ATOM 750 O O . ASP A 1 100 ? 7.367 3.003 3.617 1.00 81.06 100 ASP A O 1
ATOM 754 N N . SER A 1 101 ? 8.037 5.104 3.404 1.00 77.56 101 SER A N 1
ATOM 755 C CA . SER A 1 101 ? 6.910 5.470 2.523 1.00 77.56 101 SER A CA 1
ATOM 756 C C . SER A 1 101 ? 6.823 4.678 1.211 1.00 77.56 101 SER A C 1
ATOM 758 O O . SER A 1 101 ? 5.784 4.696 0.551 1.00 77.56 101 SER A O 1
ATOM 760 N N . GLN A 1 102 ? 7.892 3.968 0.839 1.00 76.38 102 GLN A N 1
ATOM 761 C CA . GLN A 1 102 ? 7.953 3.156 -0.377 1.00 76.38 102 GLN A CA 1
ATOM 762 C C . GLN A 1 102 ? 7.604 1.679 -0.141 1.00 76.38 102 GLN A C 1
ATOM 764 O O . GLN A 1 102 ? 7.620 0.902 -1.097 1.00 76.38 102 GLN A O 1
ATOM 769 N N . CYS A 1 103 ? 7.311 1.257 1.094 1.00 82.56 103 CYS A N 1
ATOM 770 C CA . CYS A 1 103 ? 6.888 -0.116 1.351 1.00 82.56 103 CYS A CA 1
ATOM 771 C C . CYS A 1 103 ? 5.491 -0.369 0.769 1.00 82.56 103 CYS A C 1
ATOM 773 O O . CYS A 1 103 ? 4.508 0.249 1.179 1.00 82.56 103 CYS A O 1
ATOM 775 N N . GLY A 1 104 ? 5.414 -1.288 -0.194 1.00 85.44 104 GLY A N 1
ATOM 776 C CA . GLY A 1 104 ? 4.158 -1.721 -0.806 1.00 85.44 104 GLY A CA 1
ATOM 777 C C . GLY A 1 104 ? 3.402 -2.779 -0.001 1.00 85.44 104 GLY A C 1
ATOM 778 O O . GLY A 1 104 ? 2.291 -3.116 -0.396 1.00 85.44 104 GLY A O 1
ATOM 779 N N . TYR A 1 105 ? 3.982 -3.294 1.092 1.00 93.00 105 TYR A N 1
ATOM 780 C CA . TYR A 1 105 ? 3.316 -4.269 1.949 1.00 93.00 105 TYR A CA 1
ATOM 781 C C . TYR A 1 105 ? 2.371 -3.547 2.901 1.00 93.00 105 TYR A C 1
ATOM 783 O O . TYR A 1 105 ? 2.809 -2.898 3.856 1.00 93.00 105 TYR A O 1
ATOM 791 N N . VAL A 1 106 ? 1.078 -3.584 2.605 1.00 95.50 106 VAL A N 1
ATOM 792 C CA . VAL A 1 106 ? 0.079 -2.802 3.340 1.00 95.50 106 VAL A CA 1
ATOM 793 C C . VAL A 1 106 ? -1.149 -3.638 3.630 1.00 95.50 106 VAL A C 1
ATOM 795 O O . VAL A 1 106 ? -1.483 -4.538 2.866 1.00 95.50 106 VAL A O 1
ATOM 798 N N . ALA A 1 107 ? -1.849 -3.310 4.707 1.00 97.06 107 ALA A N 1
ATOM 799 C CA . ALA A 1 107 ? -3.155 -3.858 5.022 1.00 97.06 107 ALA A CA 1
ATOM 800 C C . ALA A 1 107 ? -4.124 -2.730 5.379 1.00 97.06 107 ALA A C 1
ATOM 802 O O . ALA A 1 107 ? -3.738 -1.710 5.947 1.00 97.06 107 ALA A O 1
ATOM 803 N N . MET A 1 108 ? -5.400 -2.893 5.049 1.00 96.50 108 MET A N 1
ATOM 804 C CA . MET A 1 108 ? -6.413 -1.873 5.308 1.00 96.50 108 MET A CA 1
ATOM 805 C C . MET A 1 108 ? -7.786 -2.476 5.580 1.00 96.50 108 MET A C 1
ATOM 807 O O . MET A 1 108 ? -8.167 -3.497 4.997 1.00 96.50 108 MET A O 1
ATOM 811 N N . ASN A 1 109 ? -8.541 -1.820 6.460 1.00 96.44 109 ASN A N 1
ATOM 812 C CA . ASN A 1 109 ? -9.910 -2.219 6.765 1.00 96.44 109 ASN A CA 1
ATOM 813 C C . ASN A 1 109 ? -10.887 -1.790 5.655 1.00 96.44 109 ASN A C 1
ATOM 815 O O . ASN A 1 109 ? -10.577 -0.967 4.788 1.00 96.44 109 ASN A O 1
ATOM 819 N N . ARG A 1 110 ? -12.089 -2.361 5.673 1.00 94.38 110 ARG A N 1
ATOM 820 C CA . ARG A 1 110 ? -13.147 -2.110 4.693 1.00 94.38 110 ARG A CA 1
ATOM 821 C C . ARG A 1 110 ? -13.499 -0.635 4.584 1.00 94.38 110 ARG A C 1
ATOM 823 O O . ARG A 1 110 ? -13.537 -0.097 3.482 1.00 94.38 110 ARG A O 1
ATOM 830 N N . ARG A 1 111 ? -13.657 0.029 5.728 1.00 90.06 111 ARG A N 1
ATOM 831 C CA . ARG A 1 111 ? -14.004 1.451 5.813 1.00 90.06 111 ARG A CA 1
ATOM 832 C C . ARG A 1 111 ? -12.989 2.331 5.074 1.00 90.06 111 ARG A C 1
ATOM 834 O O . ARG A 1 111 ? -13.378 3.283 4.400 1.00 90.06 111 ARG A O 1
ATOM 841 N N . THR A 1 112 ? -11.698 2.020 5.190 1.00 91.56 112 THR A N 1
ATOM 842 C CA . THR A 1 112 ? -10.616 2.695 4.462 1.00 91.56 112 THR A CA 1
ATOM 843 C C . THR A 1 112 ? -10.755 2.483 2.962 1.00 91.56 112 THR A C 1
ATOM 845 O O . THR A 1 112 ? -10.719 3.452 2.208 1.00 91.56 112 THR A O 1
ATOM 848 N N . LYS A 1 113 ? -10.971 1.239 2.520 1.00 92.06 113 LYS A N 1
ATOM 849 C CA . LYS A 1 113 ? -11.142 0.912 1.095 1.00 92.06 113 LYS A CA 1
ATOM 850 C C . LYS A 1 113 ? -12.340 1.627 0.473 1.00 92.06 113 LYS A C 1
ATOM 852 O O . LYS A 1 113 ? -12.223 2.117 -0.643 1.00 92.06 113 LYS A O 1
ATOM 857 N N . GLU A 1 114 ? -13.461 1.711 1.186 1.00 89.44 114 GLU A N 1
ATOM 858 C CA . GLU A 1 114 ? -14.672 2.420 0.742 1.00 89.44 114 GLU A CA 1
ATOM 859 C C . GLU A 1 114 ? -14.488 3.946 0.723 1.00 89.44 114 GLU A C 1
ATOM 861 O O . GLU A 1 114 ? -15.111 4.644 -0.075 1.00 89.44 114 GLU A O 1
ATOM 866 N N . GLY A 1 115 ? -13.631 4.476 1.600 1.00 85.12 115 GLY A N 1
ATOM 867 C CA . GLY A 1 115 ? -13.339 5.907 1.689 1.00 85.12 115 GLY A CA 1
ATOM 868 C C . GLY A 1 115 ? -12.393 6.430 0.603 1.00 85.12 115 GLY A C 1
ATOM 869 O O . GLY A 1 115 ? -12.350 7.640 0.372 1.00 85.12 115 GLY A O 1
ATOM 870 N N . ILE A 1 116 ? -11.633 5.556 -0.062 1.00 87.44 116 ILE A N 1
ATOM 871 C CA . ILE A 1 116 ? -10.702 5.943 -1.126 1.00 87.44 116 ILE A CA 1
ATOM 872 C C . ILE A 1 116 ? -11.452 6.076 -2.459 1.00 87.44 116 ILE A C 1
ATOM 874 O O . ILE A 1 116 ? -12.055 5.131 -2.959 1.00 87.44 116 ILE A O 1
ATOM 878 N N . ASP A 1 117 ? -11.333 7.242 -3.094 1.00 88.12 117 ASP A N 1
ATOM 879 C CA . ASP A 1 117 ? -11.646 7.422 -4.510 1.00 88.12 117 ASP A CA 1
ATOM 880 C C . ASP A 1 117 ? -10.531 6.805 -5.368 1.00 88.12 117 ASP A C 1
ATOM 882 O O . ASP A 1 117 ? -9.527 7.444 -5.708 1.00 88.12 117 ASP A O 1
ATOM 886 N N . TRP A 1 118 ? -10.715 5.523 -5.671 1.00 88.12 118 TRP A N 1
ATOM 887 C CA . TRP A 1 118 ? -9.775 4.699 -6.418 1.00 88.12 118 TRP A CA 1
ATOM 888 C C . TRP A 1 118 ? -9.528 5.180 -7.857 1.00 88.12 118 TRP A C 1
ATOM 890 O O . TRP A 1 118 ? -8.434 4.969 -8.374 1.00 88.12 118 TRP A O 1
ATOM 900 N N . ASP A 1 119 ? -10.470 5.886 -8.495 1.00 87.94 119 ASP A N 1
ATOM 901 C CA . ASP A 1 119 ? -10.270 6.401 -9.862 1.00 87.94 119 ASP A CA 1
ATOM 902 C C . ASP A 1 119 ? -9.255 7.543 -9.908 1.00 87.94 119 ASP A C 1
ATOM 904 O O . ASP A 1 119 ? -8.597 7.778 -10.926 1.00 87.94 119 ASP A O 1
ATOM 908 N N . ARG A 1 120 ? -9.095 8.246 -8.784 1.00 87.44 120 ARG A N 1
ATOM 909 C CA . ARG A 1 120 ? -8.147 9.352 -8.661 1.00 87.44 120 ARG A CA 1
ATOM 910 C C . ARG A 1 120 ? -6.757 8.904 -8.230 1.00 87.44 120 ARG A C 1
ATOM 912 O O . ARG A 1 120 ? -5.857 9.750 -8.267 1.00 87.44 120 ARG A O 1
ATOM 919 N N . VAL A 1 121 ? -6.574 7.656 -7.794 1.00 89.81 121 VAL A N 1
ATOM 920 C CA . VAL A 1 121 ? -5.287 7.141 -7.302 1.00 89.81 121 VAL A CA 1
ATOM 921 C C . VAL A 1 121 ? -4.245 7.133 -8.421 1.00 89.81 121 VAL A C 1
ATOM 923 O O . VAL A 1 121 ? -4.533 6.853 -9.585 1.00 89.81 121 VAL A O 1
ATOM 926 N N . TRP A 1 122 ? -3.005 7.481 -8.076 1.00 91.25 122 TRP A N 1
ATOM 927 C CA . TRP A 1 122 ? -1.890 7.434 -9.017 1.00 91.25 122 TRP A CA 1
ATOM 928 C C . TRP A 1 122 ? -1.661 6.012 -9.550 1.00 91.25 122 TRP A C 1
ATOM 930 O O . TRP A 1 122 ? -1.456 5.071 -8.790 1.00 91.25 122 TRP A O 1
ATOM 940 N N . LYS A 1 123 ? -1.662 5.865 -10.877 1.00 91.75 123 LYS A N 1
ATOM 941 C CA . LYS A 1 123 ? -1.686 4.562 -11.563 1.00 91.75 123 LYS A CA 1
ATOM 942 C C . LYS A 1 123 ? -0.330 3.846 -11.620 1.00 91.75 123 LYS A C 1
ATOM 944 O O . LYS A 1 123 ? -0.286 2.640 -11.842 1.00 91.75 123 LYS A O 1
ATOM 949 N N . GLY A 1 124 ? 0.777 4.569 -11.451 1.00 88.56 124 GLY A N 1
ATOM 950 C CA . GLY A 1 124 ? 2.137 4.053 -11.646 1.00 88.56 124 GLY A CA 1
ATOM 951 C C . GLY A 1 124 ? 2.958 3.921 -10.361 1.00 88.56 124 GLY A C 1
ATOM 952 O O . GLY A 1 124 ? 2.433 3.927 -9.248 1.00 88.56 124 GLY A O 1
ATOM 953 N N . TYR A 1 125 ? 4.283 3.847 -10.516 1.00 84.94 125 TYR A N 1
ATOM 954 C CA . TYR A 1 125 ? 5.212 3.937 -9.387 1.00 84.94 125 TYR A CA 1
ATOM 955 C C . TYR A 1 125 ? 5.029 5.260 -8.637 1.00 84.94 125 TYR A C 1
ATOM 957 O O . TYR A 1 125 ? 4.827 6.309 -9.250 1.00 84.94 125 TYR A O 1
ATOM 965 N N . GLY A 1 126 ? 5.070 5.190 -7.307 1.00 83.19 126 GLY A N 1
ATOM 966 C CA . GLY A 1 126 ? 4.694 6.291 -6.420 1.00 83.19 126 GLY A CA 1
ATOM 967 C C . GLY A 1 126 ? 3.269 6.186 -5.864 1.00 83.19 126 GLY A C 1
ATOM 968 O O . GLY A 1 126 ? 2.942 6.950 -4.960 1.00 83.19 126 GLY A O 1
ATOM 969 N N . TYR A 1 127 ? 2.453 5.217 -6.311 1.00 88.25 127 TYR A N 1
ATOM 970 C CA . TYR A 1 127 ? 1.104 4.998 -5.768 1.00 88.25 127 TYR A CA 1
ATOM 971 C C . TYR A 1 127 ? 1.034 4.882 -4.230 1.00 88.25 127 TYR A C 1
ATOM 973 O O . TYR A 1 127 ? 0.074 5.428 -3.684 1.00 88.25 127 TYR A O 1
ATOM 981 N N . PRO A 1 128 ? 2.003 4.269 -3.502 1.00 87.25 128 PRO A N 1
ATOM 982 C CA . PRO A 1 128 ? 1.898 4.167 -2.047 1.00 87.25 128 PRO A CA 1
ATOM 983 C C . PRO A 1 128 ? 1.887 5.552 -1.396 1.00 87.25 128 PRO A C 1
ATOM 985 O O . PRO A 1 128 ? 1.076 5.812 -0.513 1.00 87.25 128 PRO A O 1
ATOM 988 N N . ASN A 1 129 ? 2.707 6.480 -1.908 1.00 85.56 129 ASN A N 1
ATOM 989 C CA . ASN A 1 129 ? 2.743 7.870 -1.450 1.00 85.56 129 ASN A CA 1
ATOM 990 C C . ASN A 1 129 ? 1.437 8.608 -1.781 1.00 85.56 129 ASN A C 1
ATOM 992 O O . ASN A 1 129 ? 0.954 9.400 -0.973 1.00 85.56 129 ASN A O 1
ATOM 996 N N . ASP A 1 130 ? 0.843 8.342 -2.951 1.00 88.19 130 ASP A N 1
ATOM 997 C CA . ASP A 1 130 ? -0.436 8.942 -3.342 1.00 88.19 130 ASP A CA 1
ATOM 998 C C . ASP A 1 130 ? -1.576 8.494 -2.422 1.00 88.19 130 ASP A C 1
ATOM 1000 O O . ASP A 1 130 ? -2.306 9.338 -1.900 1.00 88.19 130 ASP A O 1
ATOM 1004 N N . VAL A 1 131 ? -1.698 7.185 -2.184 1.00 89.00 131 VAL A N 1
ATOM 1005 C CA . VAL A 1 131 ? -2.694 6.607 -1.273 1.00 89.00 131 VAL A CA 1
ATOM 1006 C C . VAL A 1 131 ? -2.485 7.157 0.130 1.00 89.00 131 VAL A C 1
ATOM 1008 O O . VAL A 1 131 ? -3.397 7.762 0.688 1.00 89.00 131 VAL A O 1
ATOM 1011 N N . LEU A 1 132 ? -1.268 7.055 0.659 1.00 87.75 132 LEU A N 1
ATOM 1012 C CA . LEU A 1 132 ? -0.918 7.552 1.984 1.00 87.75 132 LEU A CA 1
ATOM 1013 C C . LEU A 1 132 ? -1.263 9.037 2.157 1.00 87.75 132 LEU A C 1
ATOM 1015 O O . LEU A 1 132 ? -1.848 9.410 3.170 1.00 87.75 132 LEU A O 1
ATOM 1019 N N . SER A 1 133 ? -0.994 9.878 1.152 1.00 85.62 133 SER A N 1
ATOM 1020 C CA . SER A 1 133 ? -1.358 11.299 1.204 1.00 85.62 133 SER A CA 1
ATOM 1021 C C . SER A 1 133 ? -2.860 11.522 1.388 1.00 85.62 133 SER A C 1
ATOM 1023 O O . SER A 1 133 ? -3.269 12.357 2.190 1.00 85.62 133 SER A O 1
ATOM 1025 N N . ARG A 1 134 ? -3.695 10.744 0.692 1.00 86.38 134 ARG A N 1
ATOM 1026 C CA . ARG A 1 134 ? -5.160 10.841 0.775 1.00 86.38 134 ARG A CA 1
ATOM 1027 C C . ARG A 1 134 ? -5.670 10.367 2.125 1.00 86.38 134 ARG A C 1
ATOM 1029 O O . ARG A 1 134 ? -6.573 10.983 2.678 1.00 86.38 134 ARG A O 1
ATOM 1036 N N . LEU A 1 135 ? -5.088 9.289 2.645 1.00 86.06 135 LEU A N 1
ATOM 1037 C CA . LEU A 1 135 ? -5.448 8.728 3.945 1.00 86.06 135 LEU A CA 1
ATOM 1038 C C . LEU A 1 135 ? -5.143 9.710 5.075 1.00 86.06 135 LEU A C 1
ATOM 1040 O O . LEU A 1 135 ? -6.012 9.981 5.902 1.00 86.06 135 LEU A O 1
ATOM 1044 N N . MET A 1 136 ? -3.945 10.297 5.064 1.00 82.06 136 MET A N 1
ATOM 1045 C CA . MET A 1 136 ? -3.544 11.280 6.070 1.00 82.06 136 MET A CA 1
ATOM 1046 C C . MET A 1 136 ? -4.418 12.539 6.008 1.00 82.06 136 MET A C 1
ATOM 1048 O O . MET A 1 136 ? -4.897 12.994 7.043 1.00 82.06 136 MET A O 1
ATOM 1052 N N . LEU A 1 137 ? -4.707 13.061 4.808 1.00 78.62 137 LEU A N 1
ATOM 1053 C CA . LEU A 1 137 ? -5.616 14.207 4.638 1.00 78.62 137 LEU A CA 1
ATOM 1054 C C . LEU A 1 137 ? -7.069 13.888 5.032 1.00 78.62 137 LEU A C 1
ATOM 1056 O O . LEU A 1 137 ? -7.810 14.786 5.420 1.00 78.62 137 LEU A O 1
ATOM 1060 N N . GLY A 1 138 ? -7.477 12.619 4.959 1.00 77.31 138 GLY A N 1
ATOM 1061 C CA . GLY A 1 138 ? -8.774 12.139 5.443 1.00 77.31 138 GLY A CA 1
ATOM 1062 C C . GLY A 1 138 ? -8.846 11.918 6.960 1.00 77.31 138 GLY A C 1
ATOM 1063 O O . GLY A 1 138 ? -9.908 11.547 7.462 1.00 77.31 138 GLY A O 1
ATOM 1064 N N . GLY A 1 139 ? -7.744 12.113 7.696 1.00 79.81 139 GLY A N 1
ATOM 1065 C CA . GLY A 1 139 ? -7.676 11.893 9.145 1.00 79.81 139 GLY A CA 1
ATOM 1066 C C . GLY A 1 139 ? -7.694 10.415 9.559 1.00 79.81 139 GLY A C 1
ATOM 1067 O O . GLY A 1 139 ? -8.150 10.087 10.659 1.00 79.81 139 GLY A O 1
ATOM 1068 N N . LEU A 1 140 ? -7.247 9.507 8.683 1.00 86.69 140 LEU A N 1
ATOM 1069 C CA . LEU A 1 140 ? -7.159 8.077 8.989 1.00 86.69 140 LEU A CA 1
ATOM 1070 C C . LEU A 1 140 ? -5.984 7.772 9.922 1.00 86.69 140 LEU A C 1
ATOM 1072 O O . LEU A 1 140 ? -4.934 8.408 9.853 1.00 86.69 140 LEU A O 1
ATOM 1076 N N . ARG A 1 141 ? -6.143 6.750 10.773 1.00 90.19 141 ARG A N 1
ATOM 1077 C CA . ARG A 1 141 ? -5.051 6.240 11.611 1.00 90.19 141 ARG A CA 1
ATOM 1078 C C . ARG A 1 141 ? -4.175 5.325 10.772 1.00 90.19 141 ARG A C 1
ATOM 1080 O O . ARG A 1 141 ? -4.578 4.207 10.442 1.00 90.19 141 ARG A O 1
ATOM 1087 N N . VAL A 1 142 ? -2.991 5.815 10.440 1.00 91.00 142 VAL A N 1
ATOM 1088 C CA . VAL A 1 142 ? -1.950 5.047 9.761 1.00 91.00 142 VAL A CA 1
ATOM 1089 C C . VAL A 1 142 ? -0.949 4.556 10.800 1.00 91.00 142 VAL A C 1
ATOM 1091 O O . VAL A 1 142 ? -0.497 5.348 11.626 1.00 91.00 142 VAL A O 1
ATOM 1094 N N . ARG A 1 143 ? -0.602 3.266 10.763 1.00 91.94 143 ARG A N 1
ATOM 1095 C CA . ARG A 1 143 ? 0.413 2.679 11.646 1.00 91.94 143 ARG A CA 1
ATOM 1096 C C . ARG A 1 143 ? 1.493 1.957 10.854 1.00 91.94 143 ARG A C 1
ATOM 1098 O O . ARG A 1 143 ? 1.190 1.234 9.907 1.00 91.94 143 ARG A O 1
ATOM 1105 N N . ASP A 1 144 ? 2.731 2.129 11.296 1.00 92.12 144 ASP A N 1
ATOM 1106 C CA . ASP A 1 144 ? 3.880 1.397 10.782 1.00 92.12 144 ASP A CA 1
ATOM 1107 C C . ASP A 1 144 ? 4.096 0.126 11.614 1.00 92.12 144 ASP A C 1
ATOM 1109 O O . ASP A 1 144 ? 4.026 0.160 12.844 1.00 92.12 144 ASP A O 1
ATOM 1113 N N . VAL A 1 145 ? 4.324 -0.999 10.939 1.00 92.06 145 VAL A N 1
ATOM 1114 C CA . VAL A 1 145 ? 4.653 -2.292 11.556 1.00 92.06 145 VAL A CA 1
ATOM 1115 C C . VAL A 1 145 ? 5.970 -2.780 10.961 1.00 92.06 145 VAL A C 1
ATOM 1117 O O . VAL A 1 145 ? 6.087 -2.788 9.734 1.00 92.06 145 VAL A O 1
ATOM 1120 N N . PRO A 1 146 ? 6.968 -3.166 11.774 1.00 90.62 146 PRO A N 1
ATOM 1121 C CA . PRO A 1 146 ? 8.202 -3.746 11.260 1.00 90.62 146 PRO A CA 1
ATOM 1122 C C . PRO A 1 146 ? 7.910 -4.980 10.403 1.00 90.62 146 PRO A C 1
ATOM 1124 O O . PRO A 1 146 ? 7.150 -5.849 10.820 1.00 90.62 146 PRO A O 1
ATOM 1127 N N . VAL A 1 147 ? 8.510 -5.048 9.216 1.00 89.12 147 VAL A N 1
ATOM 1128 C CA . VAL A 1 147 ? 8.403 -6.210 8.317 1.00 89.12 147 VAL A CA 1
ATOM 1129 C C . VAL A 1 147 ? 9.787 -6.629 7.862 1.00 89.12 147 VAL A C 1
ATOM 1131 O O . VAL A 1 147 ? 10.664 -5.780 7.657 1.00 89.12 147 VAL A O 1
ATOM 1134 N N . ARG A 1 148 ? 9.987 -7.931 7.687 1.00 85.00 148 ARG A N 1
ATOM 1135 C CA . ARG A 1 148 ? 11.257 -8.496 7.265 1.00 85.00 148 ARG A CA 1
ATOM 1136 C C . ARG A 1 148 ? 11.496 -8.173 5.790 1.00 85.00 148 ARG A C 1
ATOM 1138 O O . ARG A 1 148 ? 10.722 -8.592 4.929 1.00 85.00 148 ARG A O 1
ATOM 1145 N N . PRO A 1 149 ? 12.584 -7.464 5.454 1.00 78.69 149 PRO A N 1
ATOM 1146 C CA . PRO A 1 149 ? 12.960 -7.322 4.064 1.00 78.69 149 PRO A CA 1
ATOM 1147 C C . PRO A 1 149 ? 13.590 -8.627 3.561 1.00 78.69 149 PRO A C 1
ATOM 1149 O O . PRO A 1 149 ? 14.552 -9.128 4.149 1.00 78.69 149 PRO A O 1
ATOM 1152 N N . VAL A 1 150 ? 13.072 -9.163 2.458 1.00 79.00 150 VAL A N 1
ATOM 1153 C CA . VAL A 1 150 ? 13.670 -10.310 1.768 1.00 79.00 150 VAL A CA 1
ATOM 1154 C C . VAL A 1 150 ? 14.462 -9.779 0.576 1.00 79.00 150 VAL A C 1
ATOM 1156 O O . VAL A 1 150 ? 13.924 -9.110 -0.305 1.00 79.00 150 VAL A O 1
ATOM 1159 N N . TYR A 1 151 ? 15.771 -10.024 0.567 1.00 71.44 151 TYR A N 1
ATOM 1160 C CA . TYR A 1 151 ? 16.653 -9.644 -0.535 1.00 71.44 151 TYR A CA 1
ATOM 1161 C C . TYR A 1 151 ? 17.336 -10.897 -1.086 1.00 71.44 151 TYR A C 1
ATOM 1163 O O . TYR A 1 151 ? 18.113 -11.537 -0.383 1.00 71.44 151 TYR A O 1
ATOM 1171 N N . GLY A 1 152 ? 17.018 -11.241 -2.336 1.00 66.88 152 GLY A N 1
ATOM 1172 C CA . GLY A 1 152 ? 17.629 -12.331 -3.106 1.00 66.88 152 GLY A CA 1
ATOM 1173 C C . GLY A 1 152 ? 18.258 -11.827 -4.413 1.00 66.88 152 GLY A C 1
ATOM 1174 O O . GLY A 1 152 ? 18.683 -10.675 -4.497 1.00 66.88 152 GLY A O 1
ATOM 1175 N N . SER A 1 153 ? 18.276 -12.657 -5.461 1.00 60.69 153 SER A N 1
ATOM 1176 C CA . SER A 1 153 ? 18.777 -12.319 -6.812 1.00 60.69 153 SER A CA 1
ATOM 1177 C C . SER A 1 153 ? 17.816 -11.452 -7.654 1.00 60.69 153 SER A C 1
ATOM 1179 O O . SER A 1 153 ? 18.032 -11.238 -8.849 1.00 60.69 153 SER A O 1
ATOM 1181 N N . GLU A 1 154 ? 16.767 -10.924 -7.024 1.00 62.34 154 GLU A N 1
ATOM 1182 C CA . GLU A 1 154 ? 15.694 -10.131 -7.624 1.00 62.34 154 GLU A CA 1
ATOM 1183 C C . GLU A 1 154 ? 16.216 -8.848 -8.306 1.00 62.34 154 GLU A C 1
ATOM 1185 O O . GLU A 1 154 ? 16.852 -7.985 -7.681 1.00 62.34 154 GLU A O 1
ATOM 1190 N N . LYS A 1 155 ? 15.877 -8.646 -9.586 1.00 60.31 155 LYS A N 1
ATOM 1191 C CA . LYS A 1 155 ? 16.129 -7.377 -10.290 1.00 60.31 155 LYS A CA 1
ATOM 1192 C C . LYS A 1 155 ? 14.972 -6.411 -10.042 1.00 60.31 155 LYS A C 1
ATOM 1194 O O . LYS A 1 155 ? 13.819 -6.719 -10.318 1.00 60.31 155 LYS A O 1
ATOM 1199 N N . SER A 1 156 ? 15.272 -5.204 -9.559 1.00 63.41 156 SER A N 1
ATOM 1200 C CA . SER A 1 156 ? 14.234 -4.185 -9.352 1.00 63.41 156 SER A CA 1
ATOM 1201 C C . SER A 1 156 ? 13.622 -3.748 -10.687 1.00 63.41 156 SER A C 1
ATOM 1203 O O . SER A 1 156 ? 14.333 -3.279 -11.573 1.00 63.41 156 SER A O 1
ATOM 1205 N N . GLY A 1 157 ? 12.293 -3.820 -10.808 1.00 62.25 157 GLY A N 1
ATOM 1206 C CA . GLY A 1 157 ? 11.555 -3.266 -11.952 1.00 62.25 157 GLY A CA 1
ATOM 1207 C C . GLY A 1 157 ? 11.513 -1.728 -11.989 1.00 62.25 157 GLY A C 1
ATOM 1208 O O . GLY A 1 157 ? 11.035 -1.132 -12.960 1.00 62.25 157 GLY A O 1
ATOM 1209 N N . ILE A 1 158 ? 12.012 -1.052 -10.946 1.00 66.50 158 ILE A N 1
ATOM 1210 C CA . ILE A 1 158 ? 12.023 0.408 -10.862 1.00 66.50 158 ILE A CA 1
ATOM 1211 C C . ILE A 1 158 ? 13.139 0.963 -11.750 1.00 66.50 158 ILE A C 1
ATOM 1213 O O . ILE A 1 158 ? 14.320 0.920 -11.424 1.00 66.50 158 ILE A O 1
ATOM 1217 N N . ARG A 1 159 ? 12.741 1.558 -12.875 1.00 72.25 159 ARG A N 1
ATOM 1218 C CA . ARG A 1 159 ? 13.639 2.336 -13.737 1.00 72.25 159 ARG A CA 1
ATOM 1219 C C . ARG A 1 159 ? 14.049 3.650 -13.064 1.00 72.25 159 ARG A C 1
ATOM 1221 O O . ARG A 1 159 ? 13.229 4.283 -12.400 1.00 72.25 159 ARG A O 1
ATOM 1228 N N . PHE A 1 160 ? 15.259 4.128 -13.357 1.00 73.12 160 PHE A N 1
ATOM 1229 C CA . PHE A 1 160 ? 15.801 5.404 -12.861 1.00 73.12 160 PHE A CA 1
ATOM 1230 C C . PHE A 1 160 ? 14.838 6.593 -13.045 1.00 73.12 160 PHE A C 1
ATOM 1232 O O . PHE A 1 160 ? 14.626 7.376 -12.124 1.00 73.12 160 PHE A O 1
ATOM 1239 N N . ARG A 1 161 ? 14.142 6.665 -14.189 1.00 68.75 161 ARG A N 1
ATOM 1240 C CA . ARG A 1 161 ? 13.132 7.706 -14.462 1.00 68.75 161 ARG A CA 1
ATOM 1241 C C . ARG A 1 161 ? 12.002 7.769 -13.423 1.00 68.75 161 ARG A C 1
ATOM 1243 O O . ARG A 1 161 ? 11.479 8.846 -13.161 1.00 68.75 161 ARG A O 1
ATOM 1250 N N . HIS A 1 162 ? 11.611 6.640 -12.829 1.00 76.94 162 HIS A N 1
ATOM 1251 C CA . HIS A 1 162 ? 10.564 6.624 -11.805 1.00 76.94 162 HIS A CA 1
ATOM 1252 C C . HIS A 1 162 ? 11.065 7.231 -10.496 1.00 76.94 162 HIS A C 1
ATOM 1254 O O . HIS A 1 162 ? 10.317 7.934 -9.822 1.00 76.94 162 HIS A O 1
ATOM 1260 N N . VAL A 1 163 ? 12.335 6.981 -10.171 1.00 75.06 163 VAL A N 1
ATOM 1261 C CA . VAL A 1 163 ? 13.010 7.516 -8.985 1.00 75.06 163 VAL A CA 1
ATOM 1262 C C . VAL A 1 163 ? 13.207 9.024 -9.108 1.00 75.06 163 VAL A C 1
ATOM 1264 O O . VAL A 1 163 ? 12.970 9.744 -8.146 1.00 75.06 163 VAL A O 1
ATOM 1267 N N . VAL A 1 164 ? 13.591 9.505 -10.293 1.00 76.12 164 VAL A N 1
ATOM 1268 C CA . VAL A 1 164 ? 13.907 10.924 -10.518 1.00 76.12 164 VAL A CA 1
ATOM 1269 C C . VAL A 1 164 ? 12.671 11.773 -10.812 1.00 76.12 164 VAL A C 1
ATOM 1271 O O . VAL A 1 164 ? 12.590 12.900 -10.341 1.00 76.12 164 VAL A O 1
ATOM 1274 N N . PHE A 1 165 ? 11.693 11.253 -11.558 1.00 79.19 165 PHE A N 1
ATOM 1275 C CA . PHE A 1 165 ? 10.554 12.061 -12.006 1.00 79.19 165 PHE A CA 1
ATOM 1276 C C . PHE A 1 165 ? 9.240 11.654 -11.344 1.00 79.19 165 PHE A C 1
ATOM 1278 O O . PHE A 1 165 ? 8.544 12.500 -10.791 1.00 79.19 165 PHE A O 1
ATOM 1285 N N . SER A 1 166 ? 8.883 10.366 -11.360 1.00 80.00 166 SER A N 1
ATOM 1286 C CA . SER A 1 166 ? 7.547 9.938 -10.916 1.00 80.00 166 SER A CA 1
ATOM 1287 C C . SER A 1 166 ? 7.338 10.077 -9.407 1.00 80.00 166 SER A C 1
ATOM 1289 O O . SER A 1 166 ? 6.338 10.651 -8.982 1.00 80.00 166 SER A O 1
ATOM 1291 N N . ILE A 1 167 ? 8.264 9.567 -8.590 1.00 80.19 167 ILE A N 1
ATOM 1292 C CA . ILE A 1 167 ? 8.132 9.594 -7.126 1.00 80.19 167 ILE A CA 1
ATOM 1293 C C . ILE A 1 167 ? 8.201 11.037 -6.596 1.00 80.19 167 ILE A C 1
ATOM 1295 O O . ILE A 1 167 ? 7.275 11.424 -5.878 1.00 80.19 167 ILE A O 1
ATOM 1299 N N . PRO A 1 168 ? 9.186 11.876 -6.984 1.00 82.56 168 PRO A N 1
ATOM 1300 C CA . PRO A 1 168 ? 9.217 13.280 -6.580 1.00 82.56 168 PRO A CA 1
ATOM 1301 C C . PRO A 1 168 ? 7.977 14.056 -7.019 1.00 82.56 168 PRO A C 1
ATOM 1303 O O . PRO A 1 168 ? 7.431 14.811 -6.220 1.00 82.56 168 PRO A O 1
ATOM 1306 N N . PHE A 1 169 ? 7.466 13.823 -8.234 1.00 85.31 169 PHE A N 1
ATOM 1307 C CA . PHE A 1 169 ? 6.234 14.462 -8.701 1.00 85.31 169 PHE A CA 1
ATOM 1308 C C . PHE A 1 169 ? 5.020 14.087 -7.842 1.00 85.31 169 PHE A C 1
ATOM 1310 O O . PHE A 1 169 ? 4.223 14.954 -7.483 1.00 85.31 169 PHE A O 1
ATOM 1317 N N . VAL A 1 170 ? 4.876 12.814 -7.458 1.00 83.44 170 VAL A N 1
ATOM 1318 C CA . VAL A 1 170 ? 3.786 12.384 -6.567 1.00 83.44 170 VAL A CA 1
ATOM 1319 C C . VAL A 1 170 ? 3.937 12.993 -5.172 1.00 83.44 170 VAL A C 1
ATOM 1321 O O . VAL A 1 170 ? 2.940 13.437 -4.603 1.00 83.44 170 VAL A O 1
ATOM 1324 N N . ILE A 1 171 ? 5.157 13.071 -4.633 1.00 82.94 171 ILE A N 1
ATOM 1325 C CA . ILE A 1 171 ? 5.426 13.725 -3.343 1.00 82.94 171 ILE A CA 1
ATOM 1326 C C . ILE A 1 171 ? 5.105 15.225 -3.421 1.00 82.94 171 ILE A C 1
ATOM 1328 O O . ILE A 1 171 ? 4.431 15.747 -2.535 1.00 82.94 171 ILE A O 1
ATOM 1332 N N . ALA A 1 172 ? 5.503 15.909 -4.496 1.00 84.94 172 ALA A N 1
ATOM 1333 C CA . ALA A 1 172 ? 5.178 17.314 -4.728 1.00 84.94 172 ALA A CA 1
ATOM 1334 C C . ALA A 1 172 ? 3.663 17.527 -4.846 1.00 84.94 172 ALA A C 1
ATOM 1336 O O . ALA A 1 172 ? 3.108 18.421 -4.212 1.00 84.94 172 ALA A O 1
ATOM 1337 N N . ARG A 1 173 ? 2.955 16.655 -5.574 1.00 85.38 173 ARG A N 1
ATOM 1338 C CA . ARG A 1 173 ? 1.488 16.676 -5.657 1.00 85.38 173 ARG A CA 1
ATOM 1339 C C . ARG A 1 173 ? 0.840 16.446 -4.291 1.00 85.38 173 ARG A C 1
ATOM 1341 O O . ARG A 1 173 ? -0.161 17.084 -3.984 1.00 85.38 173 ARG A O 1
ATOM 1348 N N . ALA A 1 174 ? 1.391 15.556 -3.469 1.00 82.19 174 ALA A N 1
ATOM 1349 C CA . ALA A 1 174 ? 0.916 15.313 -2.113 1.00 82.19 174 ALA A CA 1
ATOM 1350 C C . ALA A 1 174 ? 1.122 16.533 -1.197 1.00 82.19 174 ALA A C 1
ATOM 1352 O O . ALA A 1 174 ? 0.205 16.907 -0.467 1.00 82.19 174 ALA A O 1
ATOM 1353 N N . TRP A 1 175 ? 2.280 17.192 -1.291 1.00 84.38 175 TRP A N 1
ATOM 1354 C CA . TRP A 1 175 ? 2.558 18.458 -0.611 1.00 84.38 175 TRP A CA 1
ATOM 1355 C C . TRP A 1 175 ? 1.577 19.548 -1.058 1.00 84.38 175 TRP A C 1
ATOM 1357 O O . TRP A 1 175 ? 0.887 20.127 -0.224 1.00 84.38 175 TRP A O 1
ATOM 1367 N N . LEU A 1 176 ? 1.396 19.741 -2.368 1.00 83.88 176 LEU A N 1
ATOM 1368 C CA . LEU A 1 176 ? 0.427 20.695 -2.915 1.00 83.88 176 LEU A CA 1
ATOM 1369 C C . LEU A 1 176 ? -0.997 20.421 -2.424 1.00 83.88 176 LEU A C 1
ATOM 1371 O O . LEU A 1 176 ? -1.701 21.362 -2.087 1.00 83.88 176 LEU A O 1
ATOM 1375 N N . ARG A 1 177 ? -1.432 19.157 -2.319 1.00 79.31 177 ARG A N 1
ATOM 1376 C CA . ARG A 1 177 ? -2.754 18.823 -1.751 1.00 79.31 177 ARG A CA 1
ATOM 1377 C C . ARG A 1 177 ? -2.888 19.222 -0.292 1.00 79.31 177 ARG A C 1
ATOM 1379 O O . ARG A 1 177 ? -3.965 19.657 0.099 1.00 79.31 177 ARG A O 1
ATOM 1386 N N . ARG A 1 178 ? -1.832 19.067 0.506 1.00 77.25 178 ARG A N 1
ATOM 1387 C CA . ARG A 1 178 ? -1.842 19.490 1.908 1.00 77.25 178 ARG A CA 1
ATOM 1388 C C . ARG A 1 178 ? -2.036 21.000 2.022 1.00 77.25 178 ARG A C 1
ATOM 1390 O O . ARG A 1 178 ? -2.871 21.434 2.804 1.00 77.25 178 ARG A O 1
ATOM 1397 N N . PHE A 1 179 ? -1.325 21.784 1.213 1.00 72.56 179 PHE A N 1
ATOM 1398 C CA . PHE A 1 179 ? -1.447 23.244 1.227 1.00 72.56 179 PHE A CA 1
ATOM 1399 C C . PHE A 1 179 ? -2.747 23.731 0.577 1.00 72.56 179 PHE A C 1
ATOM 1401 O O . PHE A 1 179 ? -3.467 24.523 1.175 1.00 72.56 179 PHE A O 1
ATOM 1408 N N . ALA A 1 180 ? -3.121 23.207 -0.589 1.00 69.19 180 ALA A N 1
ATOM 1409 C CA . ALA A 1 180 ? -4.374 23.554 -1.258 1.00 69.19 180 ALA A CA 1
ATOM 1410 C C . ALA A 1 180 ? -5.608 23.132 -0.446 1.00 69.19 180 ALA A C 1
ATOM 1412 O O . ALA A 1 180 ? -6.604 23.847 -0.449 1.00 69.19 180 ALA A O 1
ATOM 1413 N N . GLY A 1 181 ? -5.538 22.015 0.286 1.00 57.94 181 GLY A N 1
ATOM 1414 C CA . GLY A 1 181 ? -6.581 21.587 1.221 1.00 57.94 181 GLY A CA 1
ATOM 1415 C C . GLY A 1 181 ? -6.737 22.514 2.431 1.00 57.94 181 GLY A C 1
ATOM 1416 O O . GLY A 1 181 ? -7.839 22.612 2.961 1.00 57.94 181 GLY A O 1
ATOM 1417 N N . CYS A 1 182 ? -5.679 23.231 2.829 1.00 48.72 182 CYS A N 1
ATOM 1418 C CA . CYS A 1 182 ? -5.774 24.327 3.800 1.00 48.72 182 CYS A CA 1
ATOM 1419 C C . CYS A 1 182 ? -6.328 25.618 3.177 1.0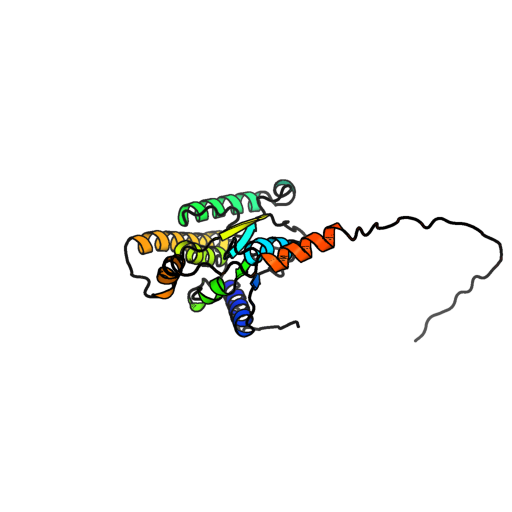0 48.72 182 CYS A C 1
ATOM 1421 O O . CYS A 1 182 ? -7.034 26.355 3.855 1.00 48.72 182 CYS A O 1
ATOM 1423 N N . TYR A 1 183 ? -6.015 25.899 1.909 1.00 37.00 183 TYR A N 1
ATOM 1424 C CA . TYR A 1 183 ? -6.369 27.167 1.258 1.00 37.00 183 TYR A CA 1
ATOM 1425 C C . TYR A 1 183 ? -7.739 27.174 0.588 1.00 37.00 183 TYR A C 1
ATOM 1427 O O . TYR A 1 183 ? -8.323 28.233 0.378 1.00 37.00 183 TYR A O 1
ATOM 1435 N N . THR A 1 184 ? -8.265 26.012 0.223 1.00 39.56 184 THR A N 1
ATOM 1436 C CA . THR A 1 184 ? -9.447 25.938 -0.620 1.00 39.56 184 THR A CA 1
ATOM 1437 C C . THR A 1 184 ? -10.214 24.646 -0.373 1.00 39.56 184 THR A C 1
ATOM 1439 O O . THR A 1 184 ? -9.686 23.545 -0.526 1.00 39.56 184 THR A O 1
ATOM 1442 N N . GLY A 1 185 ? -11.517 24.760 -0.121 1.00 45.41 185 GLY A N 1
ATOM 1443 C CA . GLY A 1 185 ? -12.476 23.660 -0.279 1.00 45.41 185 GLY A CA 1
ATOM 1444 C C . GLY A 1 185 ? -12.603 23.147 -1.729 1.00 45.41 185 GLY A C 1
ATOM 1445 O O . GLY A 1 185 ? -13.662 22.657 -2.106 1.00 45.41 185 GLY A O 1
ATOM 1446 N N . LEU A 1 186 ? -11.554 23.261 -2.558 1.00 38.28 186 LEU A N 1
ATOM 1447 C CA . LEU A 1 186 ? -11.538 23.012 -4.006 1.00 38.28 186 LEU A CA 1
ATOM 1448 C C . LEU A 1 186 ? -11.242 21.562 -4.408 1.00 38.28 186 LEU A C 1
ATOM 1450 O O . LEU A 1 186 ? -11.151 21.262 -5.596 1.00 38.28 186 LEU A O 1
ATOM 1454 N N . TYR A 1 187 ? -11.180 20.622 -3.465 1.00 42.41 187 TYR A N 1
ATOM 1455 C CA . TYR A 1 187 ? -11.407 19.217 -3.801 1.00 42.41 187 TYR A CA 1
ATOM 1456 C C . TYR A 1 187 ? -12.852 18.858 -3.485 1.00 42.41 187 TYR A C 1
ATOM 1458 O O . TYR A 1 187 ? -13.165 18.269 -2.450 1.00 42.41 187 TYR A O 1
ATOM 1466 N N . GLY A 1 188 ? -13.725 19.208 -4.433 1.00 38.00 188 GLY A N 1
ATOM 1467 C CA . GLY A 1 188 ? -15.084 18.698 -4.559 1.00 38.00 188 GLY A CA 1
ATOM 1468 C C . GLY A 1 188 ? -15.097 17.170 -4.525 1.00 38.00 188 GLY A C 1
ATOM 1469 O O . GLY A 1 188 ? -14.951 16.484 -5.534 1.00 38.00 188 GLY A O 1
ATOM 1470 N N . SER A 1 189 ? -15.212 16.645 -3.315 1.00 40.38 189 SER A N 1
ATOM 1471 C CA . SER A 1 189 ? -15.795 15.362 -2.968 1.00 40.38 189 SER A CA 1
ATOM 1472 C C . SER A 1 189 ? -16.041 15.428 -1.469 1.00 40.38 189 SER A C 1
ATOM 1474 O O . SER A 1 189 ? -15.151 15.181 -0.656 1.00 40.38 189 SER A O 1
ATOM 1476 N N . HIS A 1 190 ? -17.280 15.759 -1.124 1.00 44.16 190 HIS A N 1
ATOM 1477 C CA . HIS A 1 190 ? -17.874 15.802 0.214 1.00 44.16 190 HIS A CA 1
ATOM 1478 C C . HIS A 1 190 ? -17.587 14.563 1.102 1.00 44.16 190 HIS A C 1
ATOM 1480 O O . HIS A 1 190 ? -17.948 14.552 2.272 1.00 44.16 190 HIS A O 1
ATOM 1486 N N . ARG A 1 191 ? -16.941 13.510 0.576 1.00 46.81 191 ARG A N 1
ATOM 1487 C CA . ARG A 1 191 ? -16.654 12.248 1.265 1.00 46.81 191 ARG A CA 1
ATOM 1488 C C . ARG A 1 191 ? -15.400 12.288 2.138 1.00 46.81 191 ARG A C 1
ATOM 1490 O O . ARG A 1 191 ? -15.515 11.948 3.307 1.00 46.81 191 ARG A O 1
ATOM 1497 N N . TYR A 1 192 ? -14.248 12.749 1.641 1.00 43.06 192 TYR A N 1
ATOM 1498 C CA . TYR A 1 192 ? -12.987 12.702 2.407 1.00 43.06 192 TYR A CA 1
ATOM 1499 C C . TYR A 1 192 ? -13.046 13.526 3.705 1.00 43.06 192 TYR A C 1
ATOM 1501 O O . TYR A 1 192 ? -12.651 13.052 4.766 1.00 43.06 192 TYR A O 1
ATOM 1509 N N . PHE A 1 193 ? -13.611 14.736 3.638 1.00 40.81 193 PHE A N 1
ATOM 1510 C CA . PHE A 1 193 ? -13.655 15.671 4.768 1.00 40.81 193 PHE A CA 1
ATOM 1511 C C . PHE A 1 193 ? -14.809 15.397 5.758 1.00 40.81 193 PHE A C 1
ATOM 1513 O O . PHE A 1 193 ? -14.704 15.704 6.946 1.00 40.81 193 PHE A O 1
ATOM 1520 N N . GLN A 1 194 ? -15.915 14.776 5.320 1.00 42.16 194 GLN A N 1
ATOM 1521 C CA . GLN A 1 194 ? -16.964 14.313 6.246 1.00 42.16 194 GLN A CA 1
ATOM 1522 C C . GLN A 1 194 ? -16.579 13.030 7.000 1.00 42.16 194 GLN A C 1
ATOM 1524 O O . GLN A 1 194 ? -17.118 12.760 8.075 1.00 42.16 194 GLN A O 1
ATOM 1529 N N . TRP A 1 195 ? -15.635 12.250 6.470 1.00 45.38 195 TRP A N 1
ATOM 1530 C CA . TRP A 1 195 ? -15.224 10.964 7.033 1.00 45.38 195 TRP A CA 1
ATOM 1531 C C . TRP A 1 195 ? -14.465 11.106 8.363 1.00 45.38 195 TRP A C 1
ATOM 1533 O O . TRP A 1 195 ? -14.688 10.310 9.280 1.00 45.38 195 TRP A O 1
ATOM 1543 N N . GLY A 1 196 ? -13.651 12.162 8.504 1.00 44.69 196 GLY A N 1
ATOM 1544 C CA . GLY A 1 196 ? -13.008 12.540 9.768 1.00 44.69 196 GLY A CA 1
ATOM 1545 C C . GLY A 1 196 ? -13.996 13.078 10.813 1.00 44.69 196 GLY A C 1
ATOM 1546 O O . GLY A 1 196 ? -13.911 12.707 11.981 1.00 44.69 196 GLY A O 1
ATOM 1547 N N . ARG A 1 197 ? -14.998 13.876 10.403 1.00 43.69 197 ARG A N 1
ATOM 1548 C CA . ARG A 1 197 ? -15.988 14.487 11.319 1.00 43.69 197 ARG A CA 1
ATOM 1549 C C . ARG A 1 197 ? -17.028 13.511 11.880 1.00 43.69 197 ARG A C 1
ATOM 1551 O O . ARG A 1 197 ? -17.446 13.672 13.023 1.00 43.69 197 ARG A O 1
ATOM 1558 N N . ARG A 1 198 ? -17.401 12.449 11.152 1.00 44.22 198 ARG A N 1
ATOM 1559 C CA . ARG A 1 198 ? -18.340 11.421 11.661 1.00 44.22 198 ARG A CA 1
ATOM 1560 C C . ARG A 1 198 ? -17.783 10.563 12.813 1.00 44.22 198 ARG A C 1
ATOM 1562 O O . ARG A 1 198 ? -18.536 9.782 13.388 1.00 44.22 198 ARG A O 1
ATOM 1569 N N . ARG A 1 199 ? -16.502 10.708 13.190 1.00 48.50 199 ARG A N 1
ATOM 1570 C CA . ARG A 1 199 ? -15.902 10.020 14.351 1.00 48.50 199 ARG A CA 1
ATOM 1571 C C . ARG A 1 199 ? -16.456 10.459 15.703 1.00 48.50 199 ARG A C 1
ATOM 1573 O O . ARG A 1 199 ? -16.452 9.642 16.613 1.00 48.50 199 ARG A O 1
ATOM 1580 N N . HIS A 1 200 ? -16.958 11.685 15.843 1.00 40.62 200 HIS A N 1
ATOM 1581 C CA . HIS A 1 200 ? -17.444 12.141 17.149 1.00 40.62 200 HIS A CA 1
ATOM 1582 C C . HIS A 1 200 ? -18.785 11.530 17.579 1.00 40.62 200 HIS A C 1
ATOM 1584 O O . HIS A 1 200 ? -19.177 11.724 18.721 1.00 40.62 200 HIS A O 1
ATOM 1590 N N . LEU A 1 201 ? -19.479 10.779 16.712 1.00 37.22 201 LEU A N 1
ATOM 1591 C CA . LEU A 1 201 ? -20.867 10.385 16.981 1.00 37.22 201 LEU A CA 1
ATOM 1592 C C . LEU A 1 201 ? -21.138 8.878 17.064 1.00 37.22 201 LEU A C 1
ATOM 1594 O O . LEU A 1 201 ? -22.243 8.511 17.447 1.00 37.22 201 LEU A O 1
ATOM 1598 N N . ARG A 1 202 ? -20.188 7.985 16.747 1.00 37.59 202 ARG A N 1
ATOM 1599 C CA . ARG A 1 202 ? -20.388 6.532 16.934 1.00 37.59 202 ARG A CA 1
ATOM 1600 C C . ARG A 1 202 ? -19.106 5.833 17.378 1.00 37.59 202 ARG A C 1
ATOM 1602 O O . ARG A 1 202 ? -18.314 5.381 16.554 1.00 37.59 202 ARG A O 1
ATOM 1609 N N . ALA A 1 203 ? -18.926 5.732 18.692 1.00 36.22 203 ALA A N 1
ATOM 1610 C CA . ALA A 1 203 ? -18.120 4.674 19.286 1.00 36.22 203 ALA A CA 1
ATOM 1611 C C . ALA A 1 203 ? -18.787 3.320 18.979 1.00 36.22 203 ALA A C 1
ATOM 1613 O O . ALA A 1 203 ? -20.007 3.195 19.082 1.00 36.22 203 ALA A O 1
ATOM 1614 N N . HIS A 1 204 ? -18.006 2.317 18.572 1.00 39.88 204 HIS A N 1
ATOM 1615 C CA . HIS A 1 204 ? -18.511 0.948 18.454 1.00 39.88 204 HIS A CA 1
ATOM 1616 C C . HIS A 1 204 ? -18.892 0.424 19.852 1.00 39.88 204 HIS A C 1
ATOM 1618 O O . HIS A 1 204 ? -18.122 0.638 20.794 1.00 39.88 204 HIS A O 1
ATOM 1624 N N . PRO A 1 205 ? -20.045 -0.252 20.009 1.00 34.84 205 PRO A N 1
ATOM 1625 C CA . PRO A 1 205 ? -20.473 -0.777 21.298 1.00 34.84 205 PRO A CA 1
ATOM 1626 C C . PRO A 1 205 ? -19.494 -1.846 21.800 1.00 34.84 205 PRO A C 1
ATOM 1628 O O . PRO A 1 205 ? -18.967 -2.651 21.033 1.00 34.84 205 PRO A O 1
ATOM 1631 N N . ALA A 1 206 ? -19.260 -1.840 23.111 1.00 42.03 206 ALA A N 1
ATOM 1632 C CA . ALA A 1 206 ? -18.275 -2.644 23.836 1.00 42.03 206 ALA A CA 1
ATOM 1633 C C . ALA A 1 206 ? -18.490 -4.177 23.790 1.00 42.03 206 ALA A C 1
ATOM 1635 O O . ALA A 1 206 ? -17.772 -4.914 24.464 1.00 42.03 206 ALA A O 1
ATOM 1636 N N . SER A 1 207 ? -19.433 -4.683 22.993 1.00 39.66 207 SER A N 1
ATOM 1637 C CA . SER A 1 207 ? -19.875 -6.082 23.011 1.00 39.66 207 SER A CA 1
ATOM 1638 C C . SER A 1 207 ? -18.929 -7.073 22.323 1.00 39.66 207 SER A C 1
ATOM 1640 O O . SER A 1 207 ? -19.073 -8.272 22.523 1.00 39.66 207 SER A O 1
ATOM 1642 N N . GLN A 1 208 ? -17.926 -6.612 21.566 1.00 40.41 208 GLN A N 1
ATOM 1643 C CA . GLN A 1 208 ? -16.942 -7.502 20.920 1.00 40.41 208 GLN A CA 1
ATOM 1644 C C . GLN A 1 208 ? -15.634 -7.686 21.711 1.00 40.41 208 GLN A C 1
ATOM 1646 O O . GLN A 1 208 ? -14.789 -8.486 21.317 1.00 40.41 208 GLN A O 1
ATOM 1651 N N . ARG A 1 209 ? -15.454 -6.996 22.850 1.00 43.56 209 ARG A N 1
ATOM 1652 C CA . ARG A 1 209 ? -14.252 -7.161 23.696 1.00 43.56 209 ARG A CA 1
ATOM 1653 C C . ARG A 1 209 ? -14.281 -8.439 24.544 1.00 43.56 209 ARG A C 1
ATOM 1655 O O . A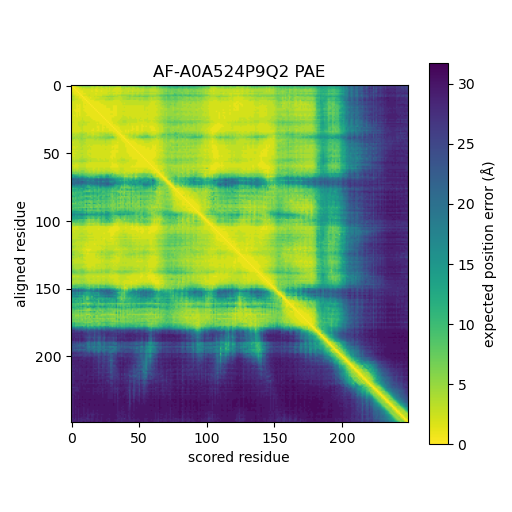RG A 1 209 ? -13.218 -8.956 24.870 1.00 43.56 209 ARG A O 1
ATOM 1662 N N . GLY A 1 210 ? -15.470 -8.960 24.864 1.00 31.59 210 GLY A N 1
ATOM 1663 C CA . GLY A 1 210 ? -15.634 -10.155 25.705 1.00 31.59 210 GLY A CA 1
ATOM 1664 C C . GLY A 1 210 ? -15.214 -11.457 25.017 1.00 31.59 210 GLY A C 1
ATOM 1665 O O . GLY A 1 210 ? -14.458 -12.237 25.584 1.00 31.59 210 GLY A O 1
ATOM 1666 N N . ALA A 1 211 ? -15.604 -11.648 23.753 1.00 39.53 211 ALA A N 1
ATOM 1667 C CA . ALA A 1 211 ? -15.389 -12.912 23.038 1.00 39.53 211 ALA A CA 1
ATOM 1668 C C . ALA A 1 211 ? -13.912 -13.205 22.682 1.00 39.53 211 ALA A C 1
ATOM 1670 O O . ALA A 1 211 ? -13.532 -14.356 22.464 1.00 39.53 211 ALA A O 1
ATOM 1671 N N . LEU A 1 212 ? -13.055 -12.176 22.638 1.00 43.72 212 LEU A N 1
ATOM 1672 C CA . LEU A 1 212 ? -11.623 -12.313 22.329 1.00 43.72 212 LEU A CA 1
ATOM 1673 C C . LEU A 1 212 ? -10.759 -12.587 23.573 1.00 43.72 212 LEU A C 1
ATOM 1675 O O . LEU A 1 212 ? -9.696 -13.199 23.450 1.00 43.72 212 LEU A O 1
ATOM 1679 N N . ALA A 1 213 ? -11.217 -12.195 24.768 1.00 41.78 213 ALA A N 1
ATOM 1680 C CA . ALA A 1 213 ? -10.522 -12.485 26.022 1.00 41.78 213 ALA A CA 1
ATOM 1681 C C . ALA A 1 213 ? -10.637 -13.972 26.414 1.00 41.78 213 ALA A C 1
ATOM 1683 O O . ALA A 1 213 ? -9.657 -14.562 26.874 1.00 41.78 213 ALA A O 1
ATOM 1684 N N . GLU A 1 214 ? -11.778 -14.612 26.137 1.00 37.19 214 GLU A N 1
ATOM 1685 C CA . GLU A 1 214 ? -11.982 -16.047 26.396 1.00 37.19 214 GLU A CA 1
ATOM 1686 C C . GLU A 1 214 ? -11.104 -16.945 25.508 1.00 37.19 214 GLU A C 1
ATOM 1688 O O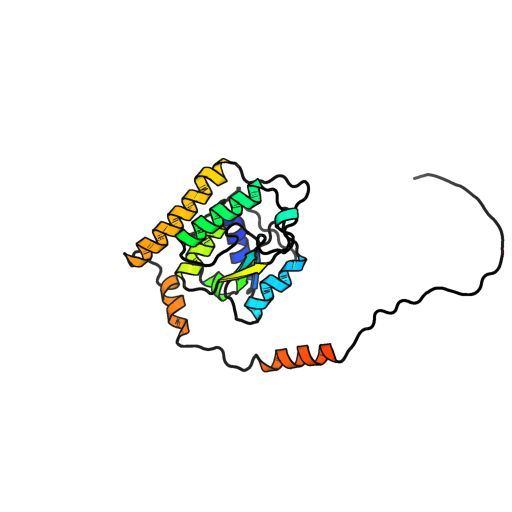 . GLU A 1 214 ? -10.495 -17.898 25.996 1.00 37.19 214 GLU A O 1
ATOM 1693 N N . HIS A 1 215 ? -10.916 -16.596 24.230 1.00 39.47 215 HIS A N 1
ATOM 1694 C CA . HIS A 1 215 ? -10.038 -17.357 23.328 1.00 39.47 215 HIS A CA 1
ATOM 1695 C C . HIS A 1 215 ? -8.542 -17.234 23.672 1.00 39.47 215 HIS A C 1
ATOM 1697 O O . HIS A 1 215 ? -7.759 -18.143 23.380 1.00 39.47 215 HIS A O 1
ATOM 1703 N N . ALA A 1 216 ? -8.127 -16.126 24.295 1.00 42.16 216 ALA A N 1
ATOM 1704 C CA . ALA A 1 216 ? -6.754 -15.929 24.759 1.00 42.16 216 ALA A CA 1
ATOM 1705 C C . ALA A 1 216 ? -6.483 -16.624 26.107 1.00 42.16 216 ALA A C 1
ATOM 1707 O O . ALA A 1 216 ? -5.357 -17.065 26.349 1.00 42.16 216 ALA A O 1
ATOM 1708 N N . HIS A 1 217 ? -7.501 -16.772 26.962 1.00 38.06 217 HIS A N 1
ATOM 1709 C CA . HIS A 1 217 ? -7.395 -17.533 28.209 1.00 38.06 217 HIS A CA 1
ATOM 1710 C C . HIS A 1 217 ? -7.352 -19.049 27.968 1.00 38.06 217 HIS A C 1
ATOM 1712 O O . HIS A 1 217 ? -6.529 -19.733 28.578 1.00 38.06 217 HIS A O 1
ATOM 1718 N N . HIS A 1 218 ? -8.125 -19.568 27.008 1.00 34.19 218 HIS A N 1
ATOM 1719 C CA . HIS A 1 218 ? -8.153 -21.006 26.711 1.00 34.19 218 HIS A CA 1
ATOM 1720 C C . HIS A 1 218 ? -6.839 -21.533 26.089 1.00 34.19 218 HIS A C 1
ATOM 1722 O O . HIS A 1 218 ? -6.476 -22.700 26.269 1.00 34.19 218 HIS A O 1
ATOM 1728 N N . ARG A 1 219 ? -6.067 -20.672 25.406 1.00 44.94 219 ARG A N 1
ATOM 1729 C CA . ARG A 1 219 ? -4.758 -21.033 24.821 1.00 44.94 219 ARG A CA 1
ATOM 1730 C C . ARG A 1 219 ? -3.573 -20.979 25.788 1.00 44.94 219 ARG A C 1
ATOM 1732 O O . ARG A 1 219 ? -2.511 -21.485 25.444 1.00 44.94 219 ARG A O 1
ATOM 1739 N N . ARG A 1 220 ? -3.730 -20.423 26.998 1.00 38.09 220 ARG A N 1
ATOM 1740 C CA . ARG A 1 220 ? -2.692 -20.500 28.049 1.00 38.09 220 ARG A CA 1
ATOM 1741 C C . ARG A 1 220 ? -2.786 -21.762 28.908 1.00 38.09 220 ARG A C 1
ATOM 1743 O O . ARG A 1 220 ? -1.829 -22.064 29.608 1.00 38.09 220 ARG A O 1
ATOM 1750 N N . GLN A 1 221 ? -3.903 -22.492 28.858 1.00 38.06 221 GLN A N 1
ATOM 1751 C CA . GLN A 1 221 ? -4.120 -23.686 29.688 1.00 38.06 221 GLN A CA 1
ATOM 1752 C C . GLN A 1 221 ? -3.800 -25.012 28.982 1.00 38.06 221 GLN A C 1
ATOM 1754 O O . GLN A 1 221 ? -3.545 -26.008 29.648 1.00 38.06 221 GLN A O 1
ATOM 1759 N N . THR A 1 222 ? -3.740 -25.042 27.650 1.00 36.94 222 THR A N 1
ATOM 1760 C CA . THR A 1 222 ? -3.412 -26.253 26.879 1.00 36.94 222 THR A CA 1
ATOM 1761 C C . THR A 1 222 ? -1.972 -26.183 26.371 1.00 36.94 222 THR A C 1
ATOM 1763 O O . THR A 1 222 ? -1.694 -25.886 25.212 1.00 36.94 222 THR A O 1
ATOM 1766 N N . GLY A 1 223 ? -1.023 -26.405 27.284 1.00 32.59 223 GLY A N 1
ATOM 1767 C CA . GLY A 1 223 ? 0.401 -26.488 26.967 1.00 32.59 223 GLY A CA 1
ATOM 1768 C C . GLY A 1 223 ? 0.710 -27.704 26.094 1.00 32.59 223 GLY A C 1
ATOM 1769 O O . GLY A 1 223 ? 0.736 -28.827 26.589 1.00 32.59 223 GLY A O 1
ATOM 1770 N N . TYR A 1 224 ? 0.985 -27.485 24.807 1.00 28.97 224 TYR A N 1
ATOM 1771 C CA . TYR A 1 224 ? 1.508 -28.531 23.930 1.00 28.97 224 TYR A CA 1
ATOM 1772 C C . TYR A 1 224 ? 3.041 -28.516 23.969 1.00 28.97 224 TYR A C 1
ATOM 1774 O O . TYR A 1 224 ? 3.702 -27.657 23.384 1.00 28.97 224 TYR A O 1
ATOM 1782 N N . ARG A 1 225 ? 3.598 -29.467 24.724 1.00 31.22 225 ARG A N 1
ATOM 1783 C CA . ARG A 1 225 ? 5.023 -29.814 24.781 1.00 31.22 225 ARG A CA 1
ATOM 1784 C C . ARG A 1 225 ? 5.353 -30.615 23.516 1.00 31.22 225 ARG A C 1
ATOM 1786 O O . ARG A 1 225 ? 4.834 -31.712 23.345 1.00 31.22 225 ARG A O 1
ATOM 1793 N N . VAL A 1 226 ? 6.210 -30.097 22.638 1.00 33.16 226 VAL A N 1
ATOM 1794 C CA . VAL A 1 226 ? 6.796 -30.911 21.558 1.00 33.16 226 VAL A CA 1
ATOM 1795 C C . VAL A 1 226 ? 7.903 -31.763 22.180 1.00 33.16 226 VAL A C 1
ATOM 1797 O O . VAL A 1 226 ? 8.965 -31.250 22.530 1.00 33.16 226 VAL A O 1
ATOM 1800 N N . GLY A 1 227 ? 7.611 -33.046 22.395 1.00 29.48 227 GLY A N 1
ATOM 1801 C CA . GLY A 1 227 ? 8.560 -34.032 22.902 1.00 29.48 227 GLY A CA 1
ATOM 1802 C C . GLY A 1 227 ? 9.599 -34.412 21.847 1.00 29.48 227 GLY A C 1
ATOM 1803 O O . GLY A 1 227 ? 9.252 -34.844 20.750 1.00 29.48 227 GLY A O 1
ATOM 1804 N N . ARG A 1 228 ? 10.876 -34.254 22.206 1.00 32.97 228 ARG A N 1
ATOM 1805 C CA . ARG A 1 228 ? 11.971 -35.105 21.727 1.00 32.97 228 ARG A CA 1
ATOM 1806 C C . ARG A 1 228 ? 11.852 -36.436 22.462 1.00 32.97 228 ARG A C 1
ATOM 1808 O O . ARG A 1 228 ? 11.841 -36.388 23.683 1.00 32.97 228 ARG A O 1
ATOM 1815 N N . GLU A 1 229 ? 11.823 -37.555 21.746 1.00 30.23 229 GLU A N 1
ATOM 1816 C CA . GLU A 1 229 ? 12.404 -38.845 22.158 1.00 30.23 229 GLU A CA 1
ATOM 1817 C C . GLU A 1 229 ? 12.190 -39.880 21.045 1.00 30.23 229 GLU A C 1
ATOM 1819 O O . GLU A 1 229 ? 11.104 -39.985 20.479 1.00 30.23 229 GLU A O 1
ATOM 1824 N N . GLY A 1 230 ? 13.260 -40.594 20.688 1.00 28.84 230 GLY A N 1
ATOM 1825 C CA . GLY A 1 230 ? 13.266 -41.574 19.604 1.00 28.84 230 GLY A CA 1
ATOM 1826 C C . GLY A 1 230 ? 14.642 -42.170 19.278 1.00 28.84 230 GLY A C 1
ATOM 1827 O O . GLY A 1 230 ? 14.887 -42.509 18.129 1.00 28.84 230 GLY A O 1
ATOM 1828 N N . GLU A 1 231 ? 15.540 -42.285 20.258 1.00 32.22 231 GLU A N 1
ATOM 1829 C CA . GLU A 1 231 ? 16.561 -43.344 20.317 1.00 32.22 231 GLU A CA 1
ATOM 1830 C C . GLU A 1 231 ? 16.114 -44.220 21.492 1.00 32.22 231 GLU A C 1
ATOM 1832 O O . GLU A 1 231 ? 15.760 -43.682 22.534 1.00 32.22 231 GLU A O 1
ATOM 1837 N N . GLY A 1 232 ? 16.019 -45.538 21.474 1.00 27.58 232 GLY A N 1
ATOM 1838 C CA . GLY A 1 232 ? 16.373 -46.639 20.588 1.00 27.58 232 GLY A CA 1
ATOM 1839 C C . GLY A 1 232 ? 16.181 -47.901 21.452 1.00 27.58 232 GLY A C 1
ATOM 1840 O O . GLY A 1 232 ? 16.034 -47.762 22.661 1.00 27.58 232 GLY A O 1
ATOM 1841 N N . LEU A 1 233 ? 16.138 -49.106 20.875 1.00 30.95 233 LEU A N 1
ATOM 1842 C CA . LEU A 1 233 ? 16.625 -50.361 21.487 1.00 30.95 233 LEU A CA 1
ATOM 1843 C C . LEU A 1 233 ? 16.285 -51.565 20.588 1.00 30.95 233 LEU A C 1
ATOM 1845 O O . LEU A 1 233 ? 15.142 -51.744 20.182 1.00 30.95 233 LEU A O 1
ATOM 1849 N N . GLY A 1 234 ? 17.282 -52.434 20.383 1.00 27.61 234 GLY A N 1
ATOM 1850 C CA . GLY A 1 234 ? 17.070 -53.869 20.152 1.00 27.61 234 GLY A CA 1
ATOM 1851 C C . GLY A 1 234 ? 17.291 -54.382 18.730 1.00 27.61 234 GLY A C 1
ATOM 1852 O O . GLY A 1 234 ? 16.340 -54.556 17.980 1.00 27.61 234 GLY A O 1
ATOM 1853 N N . GLY A 1 235 ? 18.542 -54.684 18.368 1.00 27.75 235 GLY A N 1
ATOM 1854 C CA . GLY A 1 235 ? 18.875 -55.340 17.101 1.00 27.75 235 GLY A CA 1
ATOM 1855 C C . GLY A 1 235 ? 18.698 -56.862 17.095 1.00 27.75 235 GLY A C 1
ATOM 1856 O O . GLY A 1 235 ? 18.574 -57.482 18.147 1.00 27.75 235 GLY A O 1
ATOM 1857 N N . ARG A 1 236 ? 18.794 -57.457 15.896 1.00 30.17 236 ARG A N 1
ATOM 1858 C CA . ARG A 1 236 ? 19.599 -58.658 15.580 1.00 30.17 236 ARG A CA 1
ATOM 1859 C C . ARG A 1 236 ? 19.486 -59.028 14.091 1.00 30.17 236 ARG A C 1
ATOM 1861 O O . ARG A 1 236 ? 18.395 -59.184 13.569 1.00 30.17 236 ARG A O 1
ATOM 1868 N N . SER A 1 237 ? 20.667 -59.192 13.485 1.00 29.62 237 SER A N 1
ATOM 1869 C CA . SER A 1 237 ? 21.073 -60.172 12.459 1.00 29.62 237 SER A CA 1
ATOM 1870 C C . SER A 1 237 ? 20.231 -60.408 11.195 1.00 29.62 237 SER A C 1
ATOM 1872 O O . SER A 1 237 ? 19.118 -60.912 11.274 1.00 29.62 237 SER A O 1
ATOM 1874 N N . GLY A 1 238 ? 20.902 -60.327 10.038 1.00 26.70 238 GLY A N 1
ATOM 1875 C CA . GLY A 1 238 ? 20.743 -61.360 9.006 1.00 26.70 238 GLY A CA 1
ATOM 1876 C C . GLY A 1 238 ? 20.712 -60.885 7.555 1.00 26.70 238 GLY A C 1
ATOM 1877 O O . GLY A 1 238 ? 19.659 -60.549 7.050 1.00 26.70 238 GLY A O 1
ATOM 1878 N N . HIS A 1 239 ? 21.870 -60.980 6.896 1.00 29.38 239 HIS A N 1
ATOM 1879 C CA . HIS A 1 239 ? 22.043 -61.500 5.531 1.00 29.38 239 HIS A CA 1
ATOM 1880 C C . HIS A 1 239 ? 21.292 -60.862 4.341 1.00 29.38 239 HIS A C 1
ATOM 1882 O O . HIS A 1 239 ? 20.101 -61.049 4.152 1.00 29.38 239 HIS A O 1
ATOM 1888 N N . GLY A 1 240 ? 22.098 -60.317 3.420 1.00 26.52 240 GLY A N 1
ATOM 1889 C CA . GLY A 1 240 ? 22.090 -60.746 2.016 1.00 26.52 240 GLY A CA 1
ATOM 1890 C C . GLY A 1 240 ? 21.000 -60.189 1.098 1.00 26.52 240 GLY A C 1
ATOM 1891 O O . GLY A 1 240 ? 19.870 -60.646 1.127 1.00 26.52 240 GLY A O 1
ATOM 1892 N N . ALA A 1 241 ? 21.390 -59.299 0.182 1.00 31.16 241 ALA A N 1
ATOM 1893 C CA . ALA A 1 241 ? 21.354 -59.555 -1.267 1.00 31.16 241 ALA A CA 1
ATOM 1894 C C . ALA A 1 241 ? 21.441 -58.239 -2.055 1.00 31.16 241 ALA A C 1
ATOM 1896 O O . ALA A 1 241 ? 20.567 -57.378 -2.002 1.00 31.16 241 ALA A O 1
ATOM 1897 N N . ARG A 1 242 ? 22.521 -58.120 -2.830 1.00 33.12 242 ARG A N 1
ATOM 1898 C CA . ARG A 1 242 ? 22.601 -57.265 -4.016 1.00 33.12 242 ARG A CA 1
ATOM 1899 C C . ARG A 1 242 ? 21.786 -57.912 -5.140 1.00 33.12 242 ARG A C 1
ATOM 1901 O O . ARG A 1 242 ? 21.940 -59.108 -5.334 1.00 33.12 242 ARG A O 1
ATOM 1908 N N . HIS A 1 243 ? 21.031 -57.118 -5.896 1.00 33.09 243 HIS A N 1
ATOM 1909 C CA . HIS A 1 243 ? 20.680 -57.280 -7.324 1.00 33.09 243 HIS A CA 1
ATOM 1910 C C . HIS A 1 243 ? 19.823 -56.045 -7.677 1.00 33.09 243 HIS A C 1
ATOM 1912 O O . HIS A 1 243 ? 18.782 -55.843 -7.072 1.00 33.09 243 HIS A O 1
ATOM 1918 N N . GLN A 1 244 ? 20.307 -55.008 -8.368 1.00 32.28 244 GLN A N 1
ATOM 1919 C CA . GLN A 1 244 ? 20.585 -54.883 -9.807 1.00 32.28 244 GLN A CA 1
ATOM 1920 C C . GLN A 1 244 ? 19.430 -55.355 -10.707 1.00 32.28 244 GLN A C 1
ATOM 1922 O O . GLN A 1 244 ? 19.124 -56.542 -10.689 1.00 32.28 244 GLN A O 1
ATOM 1927 N N . LEU A 1 245 ? 18.890 -54.405 -11.494 1.00 31.05 245 LEU A N 1
ATOM 1928 C CA . LEU A 1 245 ? 18.169 -54.466 -12.791 1.00 31.05 245 LEU A CA 1
ATOM 1929 C C . LEU A 1 245 ? 16.988 -53.470 -12.759 1.00 31.05 245 LEU A C 1
ATOM 1931 O O . LEU A 1 245 ? 16.361 -53.321 -11.722 1.00 31.05 245 LEU A O 1
ATOM 1935 N N . ARG A 1 246 ? 16.556 -52.781 -13.815 1.00 30.52 246 ARG A N 1
ATOM 1936 C CA . ARG A 1 246 ? 17.039 -52.402 -15.155 1.00 30.52 246 ARG A CA 1
ATOM 1937 C C . ARG A 1 246 ? 15.920 -51.502 -15.721 1.00 30.52 246 ARG A C 1
ATOM 1939 O O . ARG A 1 246 ? 14.803 -51.504 -15.217 1.00 30.52 246 ARG A O 1
ATOM 1946 N N . GLN A 1 247 ? 16.289 -50.721 -16.722 1.00 30.03 247 GLN A N 1
ATOM 1947 C CA . GLN A 1 247 ? 15.484 -49.834 -17.560 1.00 30.03 247 GLN A CA 1
ATOM 1948 C C . GLN A 1 247 ? 14.255 -50.476 -18.240 1.00 30.03 247 GLN A C 1
ATOM 1950 O O . GLN A 1 247 ? 14.145 -51.699 -18.281 1.00 30.03 247 GLN A O 1
ATOM 1955 N N . GLU A 1 248 ? 13.495 -49.579 -18.893 1.00 34.75 248 GLU A N 1
ATOM 1956 C CA . GLU A 1 248 ? 12.444 -49.739 -19.925 1.00 34.75 248 GLU A CA 1
ATOM 1957 C C . GLU A 1 248 ? 11.020 -49.707 -19.332 1.00 34.75 248 GLU A C 1
ATOM 1959 O O . GLU A 1 248 ? 10.639 -50.544 -18.524 1.00 34.75 248 GLU A O 1
ATOM 1964 N N . SER A 1 249 ? 10.193 -48.694 -19.621 1.00 42.41 249 SER A N 1
ATOM 1965 C CA . SER A 1 249 ? 9.744 -48.252 -20.956 1.00 42.41 249 SER A CA 1
ATOM 1966 C C . SER A 1 249 ? 9.390 -46.763 -21.002 1.00 42.41 249 SER A C 1
ATOM 1968 O O . SER A 1 249 ? 8.931 -46.247 -19.958 1.00 42.41 249 SER A O 1
#

pLDDT: mean 71.87, std 23.31, range [26.52, 97.69]

Radius of gyration: 24.72 Å; Cα contacts (8 Å, |Δi|>4): 280; chains: 1; bounding box: 44×89×51 Å

Foldseek 3Di:
DDDDDDDPDCQAPLVVVLVVLVVCVVVVHFKDKFDDPLQFFDPVCVCVQCVCVVVVNFQKEFEDQLPAPCSVVQDDPVVNVLQQVLQVLLCVLQVDPGRRQQGRTMMGGSLLSVLDPSVPQDRYRQRSSRSVLLCSLLVGGYYYTYTHTDDDPGDDPDDPCCSPPVNVVSSVVSSVCVVCVVVDPPPPDPRSNVNNVCVVPDDDDPVVVVVVVVVVVVVVVDDDDPDDDDDDDDDDDDDDDDDDDDDDD

Secondary structure (DSSP, 8-state):
-------SS---HHHHHHHHHHHHHHTT-SEEEE--SSS-B-GGGHHHHHHHHHTTS-SEEEEESTTSTTHHHHS-HHHHHHHHHHHHHHHHHHT---S-TT---EEEEHHHHHHS-GGGS--STTHHHHHHHHHHHTT--EEEEE-PBP-SSPPP---HHIIIIIHHHHHHHHHHHHHHHHH---S--HHHHHHHHGGGS-PPPGGGSHHHHHHHHHHHH----------------------------

Mean predicted aligned error: 14.09 Å

Sequence (249 aa):
PLEVIEHPVNRGVGSAITTGCRYALSLGADFTAVMAADGQMDPSDLPALLAPLIAGEADYVKGNRLDWPAASKSMPWHRWLGNHLFSSLTRRALGANVHDSQCGYVAMNRRTKEGIDWDRVWKGYGYPNDVLSRLMLGGLRVRDVPVRPVYGSEKSGIRFRHVVFSIPFVIARAWLRRFAGCYTGLYGSHRYFQWGRRRHLRAHPASQRGALAEHAHHRRQTGYRVGREGEGLGGRSGHGARHQLRQES

Nearest PDB structures (foldseek):
  8tqz-assembly1_J  TM=4.489E-01  e=1.626E+00  Homo sapiens

Solvent-accessible surface area (backbone atoms only — not comparable to full-atom values): 15193 Å² total; per-residue (Å²): 138,90,84,86,85,83,67,101,58,94,61,41,64,28,42,53,52,44,49,52,55,51,50,41,52,75,73,63,42,59,63,49,74,43,72,70,93,72,68,42,61,53,76,84,44,50,64,66,42,44,47,44,45,75,71,65,72,27,41,33,25,31,33,15,44,78,72,26,96,60,28,83,82,63,46,59,66,69,58,51,52,49,43,48,52,54,7,52,51,43,20,66,38,64,74,43,101,50,74,33,48,82,47,65,41,32,25,32,32,39,70,50,61,72,63,51,67,62,88,75,51,46,34,38,76,42,24,55,49,41,51,50,40,54,39,54,74,25,64,52,44,72,42,77,36,70,28,62,72,42,78,77,94,70,77,76,86,76,51,70,65,43,67,69,48,40,34,52,49,39,42,51,52,38,26,48,48,53,52,45,60,74,75,35,90,78,72,88,53,81,58,44,70,46,58,46,62,58,60,84,79,61,79,79,75,77,78,70,62,61,70,57,53,55,61,58,55,59,62,71,71,63,79,81,78,84,79,87,84,87,83,85,86,85,88,81,88,83,83,89,82,90,78,90,89,80,88,89,135